Protein AF-A0A2H3D7E5-F1 (afdb_monomer_lite)

Foldseek 3Di:
DDDDPPDPPQLCPVVPDDPVNVVVVVVCCVVPVVPDPLLQLVLQLLLVCVVVVHHDDPSRSCSRRVQQVVLVVLVCVLDPPPDDDCVSDDPVSVVSNCCRPPVCQAPVLVVSLVVLLVVLLQLLVLVCLLPPDCVQNVHRRCCQQQLHPHPLVVLLVVFPDPVLVVLSVVQGNHNDPVSSVSVSCSCCDPRRNVVVVNVVVLVVSLVSSVSSLVSRDQADPVRDGGDHSCVSVVSCVCRRVDRD

InterPro domains:
  IPR000092 Polyprenyl synthetase-like [PF00348] (66-189)
  IPR008949 Isoprenoid synthase domain superfamily [G3DSA:1.10.600.10] (12-71)
  IPR008949 Isoprenoid synthase domain superfamily [G3DSA:1.10.600.10] (72-242)
  IPR008949 Isoprenoid synthase domain superfamily [SSF48576] (15-243)
  IPR039702 Farnesyl pyrophosphate synthase-like [PTHR11525] (118-244)

Sequence (244 aa):
MEGYQAGVAWLHYGRWMPKDAIDWYKRNLNYNVPGGKLNRGMSVVDTTEIIKGTPLTYDEYLNAAVPAEMGQLIDLITAPEDELDLSKFSLKKHSLIVINKTARYSFYLPVALAMYISHYFQIQDDFLDFSGTPEQIGKIGTDILDNKCSWCVDTALAVCTPEQRKVLDENYGRKYSECERRVKEAFESLEVDLRKQYGVYEEKVYGELVAMIGEIPEVDVKGKSTLKREVFESFIDKIYKRTK

Structure (mmCIF, N/CA/C/O backbone):
data_AF-A0A2H3D7E5-F1
#
_entry.id   AF-A0A2H3D7E5-F1
#
loop_
_atom_site.group_PDB
_atom_site.id
_atom_site.type_symbol
_atom_site.label_atom_id
_atom_site.label_alt_id
_atom_site.label_comp_id
_atom_site.label_asym_id
_atom_site.label_entity_id
_atom_site.label_seq_id
_atom_site.pdbx_PDB_ins_code
_atom_site.Cartn_x
_atom_site.Cartn_y
_atom_site.Cartn_z
_atom_site.occupancy
_atom_site.B_iso_or_equiv
_atom_site.auth_seq_id
_atom_site.auth_comp_id
_atom_site.auth_asym_id
_atom_site.auth_atom_id
_atom_site.pdbx_PDB_model_num
ATOM 1 N N . MET A 1 1 ? 7.248 36.326 -10.941 1.00 33.69 1 MET A N 1
ATOM 2 C CA . MET A 1 1 ? 6.737 35.097 -10.306 1.00 33.69 1 MET A CA 1
ATOM 3 C C . MET A 1 1 ? 5.659 34.552 -11.216 1.00 33.69 1 MET A C 1
ATOM 5 O O . MET A 1 1 ? 4.556 35.072 -11.189 1.00 33.69 1 MET A O 1
ATOM 9 N N . GLU A 1 2 ? 5.992 33.581 -12.058 1.00 28.70 2 GLU A N 1
ATOM 10 C CA . GLU A 1 2 ? 5.006 32.842 -12.850 1.00 28.70 2 GLU A CA 1
ATOM 11 C C . GLU A 1 2 ? 5.274 31.353 -12.644 1.00 28.70 2 GLU A C 1
ATOM 13 O O . GLU A 1 2 ? 6.412 30.892 -12.748 1.00 28.70 2 GLU A O 1
ATOM 18 N N . GLY A 1 3 ? 4.229 30.653 -12.207 1.00 28.88 3 GLY A N 1
ATOM 19 C CA . GLY A 1 3 ? 4.269 29.274 -11.750 1.00 28.88 3 GLY A CA 1
ATOM 20 C C . GLY A 1 3 ? 4.372 28.288 -12.906 1.00 28.88 3 GLY A C 1
ATOM 21 O O . GLY A 1 3 ? 3.626 28.350 -13.879 1.00 28.88 3 GLY A O 1
ATOM 22 N N . TYR A 1 4 ? 5.292 27.344 -12.758 1.00 27.66 4 TYR A N 1
ATOM 23 C CA . TYR A 1 4 ? 5.476 26.211 -13.650 1.00 27.66 4 TYR A CA 1
ATOM 24 C C . TYR A 1 4 ? 4.387 25.161 -13.362 1.00 27.66 4 TYR A C 1
ATOM 26 O O . TYR A 1 4 ? 4.468 24.439 -12.370 1.00 27.66 4 TYR A O 1
ATOM 34 N N . GLN A 1 5 ? 3.346 25.079 -14.198 1.00 26.66 5 GLN A N 1
ATOM 35 C CA . GLN A 1 5 ? 2.371 23.981 -14.148 1.00 26.66 5 GLN A CA 1
ATOM 36 C C . GLN A 1 5 ? 2.921 22.746 -14.879 1.00 26.66 5 GLN A C 1
ATOM 38 O O . GLN A 1 5 ? 2.689 22.529 -16.069 1.00 26.66 5 GLN A O 1
ATOM 43 N N . ALA A 1 6 ? 3.656 21.913 -14.144 1.00 29.20 6 ALA A N 1
ATOM 44 C CA . ALA A 1 6 ? 4.039 20.570 -14.565 1.00 29.20 6 ALA A CA 1
ATOM 45 C C . ALA A 1 6 ? 2.837 19.620 -14.413 1.00 29.20 6 ALA A C 1
ATOM 47 O O . ALA A 1 6 ? 2.655 19.022 -13.359 1.00 29.20 6 ALA A O 1
ATOM 48 N N . GLY A 1 7 ? 1.983 19.507 -15.434 1.00 28.06 7 GLY A N 1
ATOM 49 C CA . GLY A 1 7 ? 0.824 18.606 -15.336 1.00 28.06 7 GLY A CA 1
ATOM 50 C C . GLY A 1 7 ? 0.250 18.050 -16.635 1.00 28.06 7 GLY A C 1
ATOM 51 O O . GLY A 1 7 ? -0.424 17.031 -16.588 1.00 28.06 7 GLY A O 1
ATOM 52 N N . VAL A 1 8 ? 0.502 18.657 -17.802 1.00 28.84 8 VAL A N 1
ATOM 53 C CA . VAL A 1 8 ? -0.305 18.323 -19.001 1.00 28.84 8 VAL A CA 1
ATOM 54 C C . VAL A 1 8 ? 0.487 18.186 -20.309 1.00 28.84 8 VAL A C 1
ATOM 56 O O . VAL A 1 8 ? -0.088 17.969 -21.370 1.00 28.84 8 VAL A O 1
ATOM 59 N N . ALA A 1 9 ? 1.821 18.247 -20.267 1.00 28.73 9 ALA A N 1
ATOM 60 C CA . ALA A 1 9 ? 2.647 18.270 -21.482 1.00 28.73 9 ALA A CA 1
ATOM 61 C C . ALA A 1 9 ? 2.767 16.918 -22.229 1.00 28.73 9 ALA A C 1
ATOM 63 O O . ALA A 1 9 ? 3.304 16.877 -23.336 1.00 28.73 9 ALA A O 1
ATOM 64 N N . TRP A 1 10 ? 2.275 15.809 -21.665 1.00 35.81 10 TRP A N 1
ATOM 65 C CA . TRP A 1 10 ? 2.475 14.460 -22.223 1.00 35.81 10 TRP A CA 1
ATOM 66 C C . TRP A 1 10 ? 1.352 13.980 -23.161 1.00 35.81 10 TRP A C 1
ATOM 68 O O . TRP A 1 10 ? 1.565 13.052 -23.937 1.00 35.81 10 TRP A O 1
ATOM 78 N N . LEU A 1 11 ? 0.199 14.657 -23.191 1.00 29.30 11 LEU A N 1
ATOM 79 C CA . LEU A 1 11 ? -0.997 14.265 -23.962 1.00 29.30 11 LEU A CA 1
ATOM 80 C C . LEU A 1 11 ? -0.907 14.468 -25.494 1.00 29.30 11 LEU A C 1
ATOM 82 O O . LEU A 1 11 ? -1.889 14.284 -26.208 1.00 29.30 11 LEU A O 1
ATOM 86 N N . HIS A 1 12 ? 0.259 14.818 -26.047 1.00 34.56 12 HIS A N 1
ATOM 87 C CA . HIS A 1 12 ? 0.399 15.142 -27.476 1.00 34.56 12 HIS A CA 1
ATOM 88 C C . HIS A 1 12 ? 1.280 14.190 -28.299 1.00 34.56 12 HIS A C 1
ATOM 90 O O . HIS A 1 12 ? 1.389 14.377 -29.514 1.00 34.56 12 HIS A O 1
ATOM 96 N N . TYR A 1 13 ? 1.890 13.156 -27.712 1.00 41.59 13 TYR A N 1
ATOM 97 C CA . TYR A 1 13 ? 2.911 12.366 -28.423 1.00 41.59 13 TYR A CA 1
ATOM 98 C C . TYR A 1 13 ? 2.373 11.457 -29.544 1.00 41.59 13 TYR A C 1
ATOM 100 O O . TYR A 1 13 ? 3.096 11.210 -30.508 1.00 41.59 13 TYR A O 1
ATOM 108 N N . GLY A 1 14 ? 1.097 11.054 -29.511 1.00 39.12 14 GLY A N 1
ATOM 109 C CA . GLY A 1 14 ? 0.486 10.249 -30.582 1.00 39.12 14 GLY A CA 1
ATOM 110 C C . GLY A 1 14 ? 0.276 10.992 -31.913 1.00 39.12 14 GLY A C 1
ATOM 111 O O . GLY A 1 14 ? 0.239 10.363 -32.967 1.00 39.12 14 GLY A O 1
ATOM 112 N N . ARG A 1 15 ? 0.193 12.334 -31.904 1.00 36.44 15 ARG A N 1
ATOM 113 C CA . ARG A 1 15 ? -0.066 13.156 -33.111 1.00 36.44 15 ARG A CA 1
ATOM 114 C C . ARG A 1 15 ? 1.155 13.407 -34.000 1.00 36.44 15 ARG A C 1
ATOM 116 O O . ARG A 1 15 ? 0.995 13.956 -35.084 1.00 36.44 15 ARG A O 1
ATOM 123 N N . TRP A 1 16 ? 2.357 13.038 -33.558 1.00 38.44 16 TRP A N 1
ATOM 124 C CA . TRP A 1 16 ? 3.617 13.374 -34.238 1.00 38.44 16 TRP A CA 1
ATOM 125 C C . TRP A 1 16 ? 4.339 12.166 -34.840 1.00 38.44 16 TRP A C 1
ATOM 127 O O . TRP A 1 16 ? 5.498 12.289 -35.237 1.00 38.44 16 TRP A O 1
ATOM 137 N N . MET A 1 17 ? 3.686 11.003 -34.900 1.00 40.88 17 MET A N 1
ATOM 138 C CA . MET A 1 17 ? 4.276 9.823 -35.522 1.00 40.88 17 MET A CA 1
ATOM 139 C C . MET A 1 17 ? 4.280 9.966 -37.051 1.00 40.88 17 MET A C 1
ATOM 141 O O . MET A 1 17 ? 3.215 10.160 -37.644 1.00 40.88 17 MET A O 1
ATOM 145 N N . PRO A 1 18 ? 5.452 9.857 -37.702 1.00 50.06 18 PRO A N 1
ATOM 146 C CA . PRO A 1 18 ? 5.540 9.764 -39.154 1.00 50.06 18 PRO A CA 1
ATOM 147 C C . PRO A 1 18 ? 4.666 8.615 -39.677 1.00 50.06 18 PRO A C 1
ATOM 149 O O . PRO A 1 18 ? 4.589 7.549 -39.062 1.00 50.06 18 PRO A O 1
ATOM 152 N N . LYS A 1 19 ? 3.953 8.838 -40.787 1.00 45.91 19 LYS A N 1
ATOM 153 C CA . LYS A 1 19 ? 2.945 7.895 -41.305 1.00 45.91 19 LYS A CA 1
ATOM 154 C C . LYS A 1 19 ? 3.541 6.515 -41.618 1.00 45.91 19 LYS A C 1
ATOM 156 O O . LYS A 1 19 ? 2.922 5.492 -41.350 1.00 45.91 19 LYS A O 1
ATOM 161 N N . ASP A 1 20 ? 4.762 6.498 -42.125 1.00 45.47 20 ASP A N 1
ATOM 162 C CA . ASP A 1 20 ? 5.598 5.322 -42.353 1.00 45.47 20 ASP A CA 1
ATOM 163 C C . ASP A 1 20 ? 5.890 4.535 -41.064 1.00 45.47 20 ASP A C 1
ATOM 165 O O . ASP A 1 20 ? 5.804 3.305 -41.071 1.00 45.47 20 ASP A O 1
ATOM 169 N N . ALA A 1 21 ? 6.133 5.219 -39.942 1.00 44.22 21 ALA A N 1
ATOM 170 C CA . ALA A 1 21 ? 6.320 4.582 -38.637 1.00 44.22 21 ALA A CA 1
ATOM 171 C C . ALA A 1 21 ? 5.020 3.946 -38.113 1.00 44.22 21 ALA A C 1
ATOM 173 O O . ALA A 1 21 ? 5.053 2.840 -37.576 1.00 44.22 21 ALA A O 1
ATOM 174 N N . ILE A 1 22 ? 3.868 4.594 -38.325 1.00 46.16 22 ILE A N 1
ATOM 175 C CA . ILE A 1 22 ? 2.548 4.041 -37.968 1.00 46.16 22 ILE A CA 1
ATOM 176 C C . ILE A 1 22 ? 2.236 2.797 -38.812 1.00 46.16 22 ILE A C 1
ATOM 178 O O . ILE A 1 22 ? 1.815 1.768 -38.279 1.00 46.16 22 ILE A O 1
ATOM 182 N N . ASP A 1 23 ? 2.451 2.878 -40.125 1.00 46.12 23 ASP A N 1
ATOM 183 C CA . ASP A 1 23 ? 2.147 1.800 -41.071 1.00 46.12 23 ASP A CA 1
ATOM 184 C C . ASP A 1 23 ? 3.084 0.593 -40.874 1.00 46.12 23 ASP A C 1
ATOM 186 O O . ASP A 1 23 ? 2.685 -0.563 -41.036 1.00 46.12 23 ASP A O 1
ATOM 190 N N . TRP A 1 24 ? 4.337 0.825 -40.478 1.00 47.56 24 TRP A N 1
ATOM 191 C CA . TRP A 1 24 ? 5.256 -0.239 -40.084 1.00 47.56 24 TRP A CA 1
ATOM 192 C C . TRP A 1 24 ? 4.914 -0.822 -38.705 1.00 47.56 24 TRP A C 1
ATOM 194 O O . TRP A 1 24 ? 4.868 -2.042 -38.580 1.00 47.56 24 TRP A O 1
ATOM 204 N N . TYR A 1 25 ? 4.575 0.000 -37.703 1.00 43.44 25 TYR A N 1
ATOM 205 C CA . TYR A 1 25 ? 4.182 -0.470 -36.366 1.00 43.44 25 TYR A CA 1
ATOM 206 C C . TYR A 1 25 ? 2.933 -1.355 -36.409 1.00 43.44 25 TYR A C 1
ATOM 208 O O . TYR A 1 25 ? 2.923 -2.420 -35.806 1.00 43.44 25 TYR A O 1
ATOM 216 N N . LYS A 1 26 ? 1.921 -0.998 -37.210 1.00 42.62 26 LYS A N 1
ATOM 217 C CA . LYS A 1 26 ? 0.747 -1.858 -37.447 1.00 42.62 26 LYS A CA 1
ATOM 218 C C .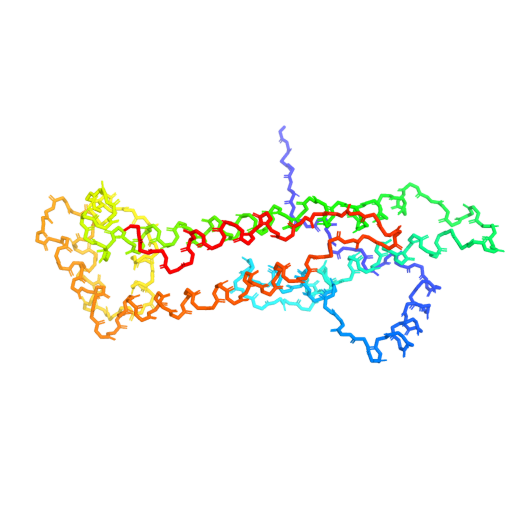 LYS A 1 26 ? 1.124 -3.219 -38.040 1.00 42.62 26 LYS A C 1
ATOM 220 O O . LYS A 1 26 ? 0.576 -4.236 -37.627 1.00 42.62 26 LYS A O 1
ATOM 225 N N . ARG A 1 27 ? 2.068 -3.253 -38.988 1.00 45.69 27 ARG A N 1
ATOM 226 C CA . ARG A 1 27 ? 2.573 -4.507 -39.578 1.00 45.69 27 ARG A CA 1
ATOM 227 C C . ARG A 1 27 ? 3.392 -5.318 -38.577 1.00 45.69 27 ARG A C 1
ATOM 229 O O . ARG A 1 27 ? 3.221 -6.527 -38.512 1.00 45.69 27 ARG A O 1
ATOM 236 N N . ASN A 1 28 ? 4.230 -4.659 -37.781 1.00 40.91 28 ASN A N 1
ATOM 237 C CA . ASN A 1 28 ? 5.052 -5.289 -36.755 1.00 40.91 28 ASN A CA 1
ATOM 238 C C . ASN A 1 28 ? 4.197 -5.871 -35.619 1.00 40.91 28 ASN A C 1
ATOM 240 O O . ASN A 1 28 ? 4.417 -7.013 -35.235 1.00 40.91 28 ASN A O 1
ATOM 244 N N . LEU A 1 29 ? 3.175 -5.141 -35.157 1.00 40.97 29 LEU A N 1
ATOM 245 C CA . LEU A 1 29 ? 2.197 -5.640 -34.191 1.00 40.97 29 LEU A CA 1
ATOM 246 C C . LEU A 1 29 ? 1.472 -6.869 -34.745 1.00 40.97 29 LEU A C 1
ATOM 248 O O . LEU A 1 29 ? 1.499 -7.921 -34.127 1.00 40.97 29 LEU A O 1
ATOM 252 N N . ASN A 1 30 ? 0.907 -6.788 -35.951 1.00 43.28 30 ASN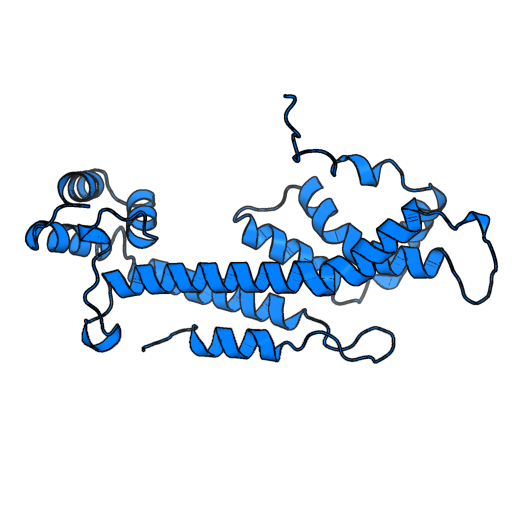 A N 1
ATOM 253 C CA . ASN A 1 30 ? 0.191 -7.918 -36.552 1.00 43.28 30 ASN A CA 1
ATOM 254 C C . ASN A 1 30 ? 1.080 -9.144 -36.828 1.00 43.28 30 ASN A C 1
ATOM 256 O O . ASN A 1 30 ? 0.554 -10.243 -36.971 1.00 43.28 30 ASN A O 1
ATOM 260 N N . TYR A 1 31 ? 2.399 -8.962 -36.917 1.00 40.81 31 TYR A N 1
ATOM 261 C CA . TYR A 1 31 ? 3.357 -10.032 -37.185 1.00 40.81 31 TYR A CA 1
ATOM 262 C C . TYR A 1 31 ? 3.969 -10.633 -35.907 1.00 40.81 31 TYR A C 1
ATOM 264 O O . TYR A 1 31 ? 4.111 -11.846 -35.822 1.00 40.81 31 TYR A O 1
ATOM 272 N N . ASN A 1 32 ? 4.313 -9.809 -34.908 1.00 35.91 32 ASN A N 1
ATOM 273 C CA . ASN A 1 32 ? 5.037 -10.233 -33.699 1.00 35.91 32 ASN A CA 1
ATOM 274 C C . ASN A 1 32 ? 4.151 -10.412 -32.456 1.00 35.91 32 ASN A C 1
ATOM 276 O O . ASN A 1 32 ? 4.576 -11.055 -31.498 1.00 35.91 32 ASN A O 1
ATOM 280 N N . VAL A 1 33 ? 2.952 -9.822 -32.429 1.00 37.19 33 VAL A N 1
ATOM 281 C CA . VAL A 1 33 ? 2.035 -9.908 -31.276 1.00 37.19 33 VAL A CA 1
ATOM 282 C C . VAL A 1 33 ? 1.265 -11.231 -31.230 1.00 37.19 33 VAL A C 1
ATOM 284 O O . VAL A 1 33 ? 1.125 -11.767 -30.129 1.00 37.19 33 VAL A O 1
ATOM 287 N N . PRO A 1 34 ? 0.799 -11.826 -32.349 1.00 34.91 34 PRO A N 1
ATOM 288 C CA . PRO A 1 34 ? 0.180 -13.145 -32.292 1.00 34.91 34 PRO A CA 1
ATOM 289 C C . PRO A 1 34 ? 1.213 -14.205 -31.866 1.00 34.91 34 PRO A C 1
ATOM 291 O O . PRO A 1 34 ? 2.085 -14.581 -32.642 1.00 34.91 34 PRO A O 1
ATOM 294 N N . GLY A 1 35 ? 1.119 -14.685 -30.619 1.00 42.09 35 GLY A N 1
ATOM 295 C CA . GLY A 1 35 ? 1.962 -15.759 -30.069 1.00 42.09 35 GLY A CA 1
ATOM 296 C C . GLY A 1 35 ? 3.032 -15.335 -29.049 1.00 42.09 35 GLY A C 1
ATOM 297 O O . GLY A 1 35 ? 3.664 -16.204 -28.449 1.00 42.09 35 GLY A O 1
ATOM 298 N N . GLY A 1 36 ? 3.229 -14.035 -28.800 1.00 39.22 36 GLY A N 1
ATOM 299 C CA . GLY A 1 36 ? 4.093 -13.529 -27.723 1.00 39.22 36 GLY A CA 1
ATOM 300 C C . GLY A 1 36 ? 3.337 -13.357 -26.398 1.00 39.22 36 GLY A C 1
ATOM 301 O O . GLY A 1 36 ? 2.149 -13.059 -26.400 1.00 39.22 36 GLY A O 1
ATOM 302 N N . LYS A 1 37 ? 4.013 -13.502 -25.246 1.00 39.91 37 LYS A N 1
ATOM 303 C CA . LYS A 1 37 ? 3.363 -13.377 -23.920 1.00 39.91 37 LYS A CA 1
ATOM 304 C C . LYS A 1 37 ? 2.936 -11.944 -23.542 1.00 39.91 37 LYS A C 1
ATOM 306 O O . LYS A 1 37 ? 2.202 -11.790 -22.585 1.00 39.91 37 LYS A O 1
ATOM 311 N N . LEU A 1 38 ? 3.378 -10.907 -24.266 1.00 45.66 38 LEU A N 1
ATOM 312 C CA . LEU A 1 38 ? 3.051 -9.478 -24.038 1.00 45.66 38 LEU A CA 1
ATOM 313 C C . LEU A 1 38 ? 3.487 -8.859 -22.685 1.00 45.66 38 LEU A C 1
ATOM 315 O O . LEU A 1 38 ? 3.304 -7.663 -22.479 1.00 45.66 38 LEU A O 1
ATOM 319 N N . ASN A 1 39 ? 4.161 -9.615 -21.814 1.00 42.94 39 ASN A N 1
ATOM 320 C CA . ASN A 1 39 ? 4.499 -9.219 -20.435 1.00 42.94 39 ASN A CA 1
ATOM 321 C C . ASN A 1 39 ? 5.276 -7.887 -20.270 1.00 42.94 39 ASN A C 1
ATOM 323 O O . ASN A 1 39 ? 5.115 -7.202 -19.272 1.00 42.94 39 ASN A O 1
ATOM 327 N N . ARG A 1 40 ? 6.133 -7.481 -21.222 1.00 45.66 40 ARG A N 1
ATOM 328 C CA . ARG A 1 40 ? 6.987 -6.277 -21.062 1.00 45.66 40 ARG A CA 1
ATOM 329 C C . ARG A 1 40 ? 6.245 -4.950 -21.245 1.00 45.66 40 ARG A C 1
ATOM 331 O O . ARG A 1 40 ? 6.615 -3.962 -20.618 1.00 45.66 40 ARG A O 1
ATOM 338 N N . GLY A 1 41 ? 5.232 -4.926 -22.110 1.00 47.47 41 GLY A N 1
ATOM 339 C CA . GLY A 1 41 ? 4.372 -3.758 -22.312 1.00 47.47 41 GLY A CA 1
ATOM 340 C C . GLY A 1 41 ? 3.250 -3.683 -21.279 1.00 47.47 41 GLY A C 1
ATOM 341 O O . GLY A 1 41 ? 2.850 -2.585 -20.903 1.00 47.47 41 GLY A O 1
ATOM 342 N N . MET A 1 42 ? 2.789 -4.843 -20.795 1.00 50.59 42 MET A N 1
ATOM 343 C CA . MET A 1 42 ? 1.760 -4.941 -19.758 1.00 50.59 42 MET A CA 1
ATOM 344 C C . MET A 1 42 ? 2.289 -4.532 -18.380 1.00 50.59 42 MET A C 1
ATOM 346 O O . MET A 1 42 ? 1.609 -3.782 -17.700 1.00 50.59 42 MET A O 1
ATOM 350 N N . SER A 1 43 ? 3.539 -4.852 -18.028 1.00 51.25 43 SER A N 1
ATOM 351 C CA . SER A 1 43 ? 4.115 -4.505 -16.716 1.00 51.25 43 SER A CA 1
ATOM 352 C C . SER A 1 43 ? 4.033 -3.025 -16.345 1.00 51.25 43 SER A C 1
ATOM 354 O O . SER A 1 43 ? 3.696 -2.664 -15.219 1.00 51.25 43 SER A O 1
ATOM 356 N N . VAL A 1 44 ? 4.317 -2.135 -17.300 1.00 53.75 44 VAL A N 1
ATOM 357 C CA . VAL A 1 44 ? 4.269 -0.680 -17.094 1.00 53.75 44 VAL A CA 1
ATOM 358 C C . VAL A 1 44 ? 2.826 -0.192 -16.982 1.00 53.75 44 VAL A C 1
ATOM 360 O O . VAL A 1 44 ? 2.555 0.730 -16.214 1.00 53.75 44 VAL A O 1
ATOM 363 N N . VAL A 1 45 ? 1.902 -0.807 -17.722 1.00 56.09 45 VAL A N 1
ATOM 364 C CA . VAL A 1 45 ? 0.460 -0.535 -17.637 1.00 56.09 45 VAL A CA 1
ATOM 365 C C . VAL A 1 45 ? -0.065 -0.969 -16.279 1.00 56.09 45 VAL A C 1
ATOM 367 O O . VAL A 1 45 ? -0.629 -0.144 -15.567 1.00 56.09 45 VAL A O 1
ATOM 370 N N . ASP A 1 46 ? 0.210 -2.210 -15.894 1.00 52.34 46 ASP A N 1
ATOM 371 C CA . ASP A 1 46 ? -0.249 -2.827 -14.657 1.00 52.34 46 ASP A CA 1
ATOM 372 C C . ASP A 1 46 ? 0.307 -2.058 -13.451 1.00 52.34 46 ASP A C 1
ATOM 374 O O . ASP A 1 46 ? -0.455 -1.618 -12.594 1.00 52.34 46 ASP A O 1
ATOM 378 N N . THR A 1 47 ? 1.609 -1.738 -13.449 1.00 53.44 47 THR A N 1
ATOM 379 C CA . THR A 1 47 ? 2.232 -0.888 -12.414 1.00 53.44 47 THR A CA 1
ATOM 380 C C . THR A 1 47 ? 1.551 0.481 -12.316 1.00 53.44 47 THR A C 1
ATOM 382 O O . THR A 1 47 ? 1.313 0.985 -11.219 1.00 53.44 47 THR A O 1
ATOM 385 N N . THR A 1 48 ? 1.226 1.109 -13.452 1.00 55.72 48 THR A N 1
ATOM 386 C CA . THR A 1 48 ? 0.597 2.440 -13.467 1.00 55.72 48 THR A CA 1
ATOM 387 C C . THR A 1 48 ? -0.844 2.381 -12.960 1.00 55.72 48 THR A C 1
ATOM 389 O O . THR A 1 48 ? -1.253 3.250 -12.192 1.00 55.72 48 THR A O 1
ATOM 392 N N . GLU A 1 49 ? -1.607 1.360 -13.349 1.00 58.72 49 GLU A N 1
ATOM 393 C CA . GLU A 1 49 ? -2.987 1.143 -12.907 1.00 58.72 49 GLU A CA 1
ATOM 394 C C . GLU A 1 49 ? -3.059 0.871 -11.400 1.00 58.72 49 GLU A C 1
ATOM 396 O O . GLU A 1 49 ? -3.868 1.472 -10.690 1.00 58.72 49 GLU A O 1
ATOM 401 N N . ILE A 1 50 ? -2.144 0.040 -10.899 1.00 55.84 50 ILE A N 1
ATOM 402 C CA . ILE A 1 50 ? -2.038 -0.323 -9.484 1.00 55.84 50 ILE A CA 1
ATOM 403 C C . ILE A 1 50 ? -1.644 0.889 -8.633 1.00 55.84 50 ILE A C 1
ATOM 405 O O . ILE A 1 50 ? -2.297 1.160 -7.626 1.00 55.84 50 ILE A O 1
ATOM 409 N N . ILE A 1 51 ? -0.639 1.673 -9.052 1.00 52.69 51 ILE A N 1
ATOM 410 C CA . ILE A 1 51 ? -0.239 2.907 -8.346 1.00 52.69 51 ILE A CA 1
ATOM 411 C C . ILE A 1 51 ? -1.374 3.935 -8.344 1.00 52.69 51 ILE A C 1
ATOM 413 O O . ILE A 1 51 ? -1.574 4.636 -7.352 1.00 52.69 51 ILE A O 1
ATOM 417 N N . LYS A 1 52 ? -2.124 4.038 -9.445 1.00 62.97 52 LYS A N 1
ATOM 418 C CA . LYS A 1 52 ? -3.273 4.944 -9.547 1.00 62.97 52 LYS A CA 1
ATOM 419 C C . LYS A 1 52 ? -4.457 4.474 -8.690 1.00 62.97 52 LYS A C 1
ATOM 421 O O . LYS A 1 52 ? -5.302 5.289 -8.324 1.00 62.97 52 LYS A O 1
ATOM 426 N N . GLY A 1 53 ? -4.555 3.176 -8.400 1.00 50.34 53 GLY A N 1
ATOM 427 C CA . GLY A 1 53 ? -5.643 2.580 -7.622 1.00 50.34 53 GLY A CA 1
ATOM 428 C C . GLY A 1 53 ? -7.003 2.577 -8.333 1.00 50.34 53 GLY A C 1
ATOM 429 O O . GLY A 1 53 ? -8.019 2.269 -7.715 1.00 50.34 53 GLY A O 1
ATOM 430 N N . THR A 1 54 ? -7.046 2.926 -9.622 1.00 56.91 54 THR A N 1
ATOM 431 C CA . THR A 1 54 ? -8.253 2.926 -10.463 1.00 56.91 54 THR A CA 1
ATOM 432 C C . THR A 1 54 ? -7.893 2.493 -11.882 1.00 56.91 54 THR A C 1
ATOM 434 O O . THR A 1 54 ? -6.774 2.790 -12.312 1.00 56.91 54 THR A O 1
ATOM 437 N N . PRO A 1 55 ? -8.823 1.859 -12.628 1.00 68.06 55 PRO A N 1
ATOM 438 C CA . PRO A 1 55 ? -8.568 1.452 -14.003 1.00 68.06 55 PRO A CA 1
ATOM 439 C C . PRO A 1 55 ? -8.038 2.600 -14.862 1.00 68.06 55 PRO A C 1
ATOM 441 O O . PRO A 1 55 ? -8.494 3.750 -14.746 1.00 68.06 55 PRO A O 1
ATOM 444 N N . LEU A 1 56 ? -7.074 2.303 -15.731 1.00 55.94 56 LEU A N 1
ATOM 445 C CA . LEU A 1 56 ? -6.568 3.302 -16.660 1.00 55.94 56 LEU A CA 1
ATOM 446 C C . LEU A 1 56 ? -7.635 3.617 -17.707 1.00 55.94 56 LEU A C 1
ATOM 448 O O . LEU A 1 56 ? -8.271 2.741 -18.293 1.00 55.94 56 LEU A O 1
ATOM 452 N N . THR A 1 57 ? -7.821 4.904 -17.976 1.00 63.75 57 THR A N 1
ATOM 453 C CA . THR A 1 57 ? -8.528 5.341 -19.177 1.00 63.75 57 THR A CA 1
ATOM 454 C C . THR A 1 57 ? -7.731 4.922 -20.412 1.00 63.75 57 THR A C 1
ATOM 456 O O . THR A 1 57 ? -6.522 4.697 -20.348 1.00 63.75 57 THR A O 1
ATOM 459 N N . TYR A 1 58 ? -8.391 4.847 -21.565 1.00 49.12 58 TYR A N 1
ATOM 460 C CA . TYR A 1 58 ? -7.748 4.439 -22.817 1.00 49.12 58 TYR A CA 1
ATOM 461 C C . TYR A 1 58 ? -6.491 5.267 -23.153 1.00 49.12 58 TYR A C 1
ATOM 463 O O . TYR A 1 58 ? -5.479 4.717 -23.588 1.00 49.12 58 TYR A O 1
ATOM 471 N N . ASP A 1 59 ? -6.521 6.573 -22.883 1.00 48.41 59 ASP A N 1
ATOM 472 C CA . ASP A 1 59 ? -5.376 7.458 -23.111 1.00 48.41 59 ASP A CA 1
ATOM 473 C C . ASP A 1 59 ? -4.230 7.198 -22.117 1.00 48.41 59 ASP A C 1
ATOM 475 O O . ASP A 1 59 ? -3.058 7.249 -22.489 1.00 48.41 59 ASP A O 1
ATOM 479 N N . GLU A 1 60 ? -4.534 6.877 -20.859 1.00 54.38 60 GLU A N 1
ATOM 480 C CA . GLU A 1 60 ? -3.527 6.524 -19.849 1.00 54.38 60 GLU A CA 1
ATOM 481 C C . GLU A 1 60 ? -2.898 5.153 -20.124 1.00 54.38 60 GLU A C 1
ATOM 483 O O . GLU A 1 60 ? -1.678 5.015 -20.030 1.00 54.38 60 GLU A O 1
ATOM 488 N N . TYR A 1 61 ? -3.703 4.175 -20.550 1.00 55.62 61 TYR A N 1
ATOM 489 C CA . TYR A 1 61 ? -3.234 2.872 -21.018 1.00 55.62 61 TYR A CA 1
ATOM 490 C C . TYR A 1 61 ? -2.248 3.035 -22.179 1.00 55.62 61 TYR A C 1
ATOM 492 O O . TYR A 1 61 ? -1.135 2.512 -22.134 1.00 55.62 61 TYR A O 1
ATOM 500 N N . LEU A 1 62 ? -2.610 3.828 -23.195 1.00 48.06 62 LEU A N 1
ATOM 501 C CA . LEU A 1 62 ? -1.718 4.122 -24.316 1.00 48.06 62 LEU A CA 1
ATOM 502 C C . LEU A 1 62 ? -0.435 4.826 -23.852 1.00 48.06 62 LEU A C 1
ATOM 504 O O . LEU A 1 62 ? 0.644 4.504 -24.339 1.00 48.06 62 LEU A O 1
ATOM 508 N N . ASN A 1 63 ? -0.510 5.736 -22.880 1.00 54.75 63 ASN A N 1
ATOM 509 C CA . ASN A 1 63 ? 0.665 6.425 -22.337 1.00 54.75 63 ASN A CA 1
ATOM 510 C C . ASN A 1 63 ? 1.598 5.518 -21.513 1.00 54.75 63 ASN A C 1
ATOM 512 O O . ASN A 1 63 ? 2.801 5.792 -21.440 1.00 54.75 63 ASN A O 1
ATOM 516 N N . ALA A 1 64 ? 1.074 4.455 -20.904 1.00 53.25 64 ALA A N 1
ATOM 517 C CA . ALA A 1 64 ? 1.858 3.481 -20.151 1.00 53.25 64 ALA A CA 1
ATOM 518 C C . ALA A 1 64 ? 2.445 2.380 -21.059 1.00 53.25 64 ALA A C 1
ATOM 520 O O . ALA A 1 64 ? 3.649 2.125 -21.002 1.00 53.25 64 ALA A O 1
ATOM 521 N N . ALA A 1 65 ? 1.630 1.797 -21.946 1.00 51.22 65 ALA A N 1
ATOM 522 C CA . ALA A 1 65 ? 1.977 0.635 -22.774 1.00 51.22 65 ALA A CA 1
ATOM 523 C C . ALA A 1 65 ? 2.927 0.964 -23.933 1.00 51.22 65 ALA A C 1
ATOM 525 O O . ALA A 1 65 ? 3.897 0.260 -24.212 1.00 51.22 65 ALA A O 1
ATOM 526 N N . VAL A 1 66 ? 2.622 2.041 -24.656 1.00 50.19 66 VAL A N 1
ATOM 527 C CA . VAL A 1 66 ? 3.233 2.348 -25.954 1.00 50.19 66 VAL A CA 1
ATOM 528 C C . VAL A 1 66 ? 4.712 2.750 -25.837 1.00 50.19 66 VAL A C 1
ATOM 530 O O . VAL A 1 66 ? 5.517 2.296 -26.652 1.00 50.19 66 VAL A O 1
ATOM 533 N N . PRO A 1 67 ? 5.147 3.550 -24.848 1.00 54.31 67 PRO A N 1
ATOM 534 C CA . PRO A 1 67 ? 6.495 4.109 -24.895 1.00 54.31 67 PRO A CA 1
ATOM 535 C C . PRO A 1 67 ? 7.640 3.115 -24.634 1.00 54.31 67 PRO A C 1
ATOM 537 O O . PRO A 1 67 ? 8.699 3.263 -25.242 1.00 54.31 67 PRO A O 1
ATOM 540 N N . ALA A 1 68 ? 7.456 2.109 -23.767 1.00 49.66 68 ALA A N 1
ATOM 541 C CA . ALA A 1 68 ? 8.518 1.155 -23.411 1.00 49.66 68 ALA A CA 1
ATOM 542 C C . ALA A 1 68 ? 8.956 0.308 -24.620 1.00 49.66 68 ALA A C 1
ATOM 544 O O . ALA A 1 68 ? 10.139 0.269 -24.961 1.00 49.66 68 ALA A O 1
ATOM 545 N N . GLU A 1 69 ? 7.989 -0.266 -25.336 1.00 50.62 69 GLU A N 1
ATOM 546 C CA . GLU A 1 69 ? 8.223 -1.014 -26.577 1.00 50.62 69 GLU A CA 1
ATOM 547 C C . GLU A 1 69 ? 8.660 -0.081 -27.725 1.00 50.62 69 GLU A C 1
ATOM 549 O O . GLU A 1 69 ? 9.544 -0.421 -28.515 1.00 50.62 69 GLU A O 1
ATOM 554 N N . MET A 1 70 ? 8.129 1.150 -27.790 1.00 53.50 70 MET A N 1
ATOM 555 C CA . MET A 1 70 ? 8.538 2.135 -28.801 1.00 53.50 70 MET A CA 1
ATOM 556 C C . MET A 1 70 ? 9.996 2.584 -28.670 1.00 53.50 70 MET A C 1
ATOM 558 O O . MET A 1 70 ? 10.606 2.895 -29.686 1.00 53.50 70 MET A O 1
ATOM 562 N N . GLY A 1 71 ? 10.584 2.636 -27.473 1.00 55.78 71 GLY A N 1
ATOM 563 C CA . GLY A 1 71 ? 11.992 3.025 -27.307 1.00 55.78 71 GLY A CA 1
ATOM 564 C C . GLY A 1 71 ? 12.958 2.080 -28.007 1.00 55.78 71 GLY A C 1
ATOM 565 O O . GLY A 1 71 ? 13.825 2.515 -28.765 1.00 55.78 71 GLY A O 1
ATOM 566 N N . GLN A 1 72 ? 12.761 0.783 -27.773 1.00 53.09 72 GLN A N 1
ATOM 567 C CA . GLN A 1 72 ? 13.505 -0.297 -28.418 1.00 53.09 72 GLN A CA 1
ATOM 568 C C . GLN A 1 72 ? 13.263 -0.297 -29.934 1.00 53.09 72 GLN A C 1
ATOM 570 O O . GLN A 1 72 ? 14.183 -0.482 -30.726 1.00 53.09 72 GLN A O 1
ATOM 575 N N . LEU A 1 73 ? 12.021 -0.041 -30.340 1.00 54.75 73 LEU A N 1
ATOM 576 C CA . LEU A 1 73 ? 11.615 -0.035 -31.736 1.00 54.75 73 LEU A CA 1
ATOM 577 C C . LEU A 1 73 ? 12.175 1.151 -32.531 1.00 54.75 73 LEU A C 1
ATOM 579 O O . LEU A 1 73 ? 12.660 0.979 -33.645 1.00 54.75 73 LEU A O 1
ATOM 583 N N . ILE A 1 74 ? 12.123 2.356 -31.961 1.00 54.72 74 ILE A N 1
ATOM 584 C CA . ILE A 1 74 ? 12.669 3.571 -32.574 1.00 54.72 74 ILE A CA 1
ATOM 585 C C . ILE A 1 74 ? 14.184 3.431 -32.735 1.00 54.72 74 ILE A C 1
ATOM 587 O O . ILE A 1 74 ? 14.706 3.864 -33.756 1.00 54.72 74 ILE A O 1
ATOM 591 N N . ASP A 1 75 ? 14.880 2.804 -31.784 1.00 57.06 75 ASP A N 1
ATOM 592 C CA . ASP A 1 75 ? 16.315 2.502 -31.886 1.00 57.06 75 ASP A CA 1
ATOM 593 C C . ASP A 1 75 ? 16.614 1.624 -33.116 1.00 57.06 75 ASP A C 1
ATOM 595 O O . ASP A 1 75 ? 17.405 2.013 -33.974 1.00 57.06 75 ASP A O 1
ATOM 599 N N . LEU A 1 76 ? 15.889 0.508 -33.265 1.00 55.91 76 LEU A N 1
ATOM 600 C CA . LEU A 1 76 ? 16.057 -0.444 -34.372 1.00 55.91 76 LEU A CA 1
ATOM 601 C C . LEU A 1 76 ? 15.692 0.141 -35.749 1.00 55.91 76 LEU A C 1
ATOM 603 O O . LEU A 1 76 ? 16.365 -0.142 -36.734 1.00 55.91 76 LEU A O 1
ATOM 607 N N . ILE A 1 77 ? 14.642 0.966 -35.836 1.00 62.31 77 ILE A N 1
ATOM 608 C CA . ILE A 1 77 ? 14.217 1.596 -37.103 1.00 62.31 77 ILE A CA 1
ATOM 609 C C . ILE A 1 77 ? 15.125 2.772 -37.482 1.00 62.31 77 ILE A C 1
ATOM 611 O O . ILE A 1 77 ? 15.285 3.080 -38.664 1.00 62.31 77 ILE A O 1
ATOM 615 N N . THR A 1 78 ? 15.681 3.476 -36.492 1.00 57.91 78 THR A N 1
ATOM 616 C CA . THR A 1 78 ? 16.519 4.651 -36.757 1.00 57.91 78 THR A CA 1
ATOM 617 C C . THR A 1 78 ? 17.874 4.235 -37.313 1.00 57.91 78 THR A C 1
ATOM 619 O O . THR A 1 78 ? 18.371 4.940 -38.180 1.00 57.91 78 THR A O 1
ATOM 622 N N . ALA A 1 79 ? 18.436 3.100 -36.889 1.00 58.97 79 ALA A N 1
ATOM 623 C CA . ALA A 1 79 ? 19.735 2.615 -37.357 1.00 58.97 79 ALA A CA 1
ATOM 624 C C . ALA A 1 79 ? 19.698 1.118 -37.745 1.00 58.97 79 ALA A C 1
ATOM 626 O O . ALA A 1 79 ? 20.254 0.292 -37.019 1.00 58.97 79 ALA A O 1
ATOM 627 N N . PRO A 1 80 ? 19.044 0.748 -38.863 1.00 66.25 80 PRO A N 1
ATOM 628 C CA . PRO A 1 80 ? 19.107 -0.616 -39.383 1.00 66.25 80 PRO A CA 1
ATOM 629 C C . PRO A 1 80 ? 20.539 -0.955 -39.837 1.00 66.25 80 PRO A C 1
ATOM 631 O O . PRO A 1 80 ? 21.208 -0.120 -40.443 1.00 66.25 80 PRO A O 1
ATOM 634 N N . GLU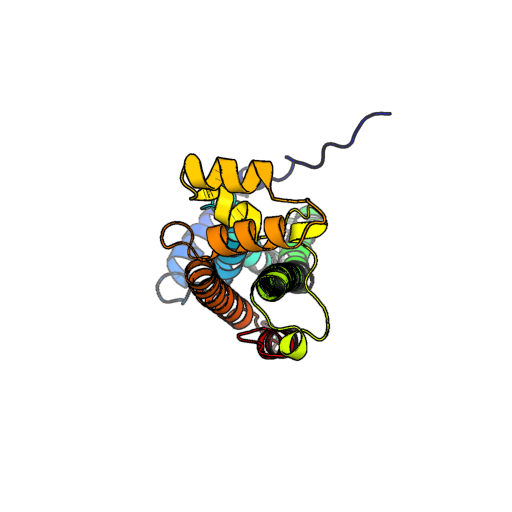 A 1 81 ? 21.012 -2.174 -39.549 1.00 57.69 81 GLU A N 1
ATOM 635 C CA . GLU A 1 81 ? 22.415 -2.581 -39.778 1.00 57.69 81 GLU A CA 1
ATOM 636 C C . GLU A 1 81 ? 22.828 -2.551 -41.262 1.00 57.69 81 GLU A C 1
ATOM 638 O O . GLU A 1 81 ? 23.989 -2.280 -41.568 1.00 57.69 81 GLU A O 1
ATOM 643 N N . ASP A 1 82 ? 21.869 -2.740 -42.175 1.00 69.44 82 ASP A N 1
ATOM 644 C CA . ASP A 1 82 ? 22.115 -2.888 -43.615 1.00 69.44 82 ASP A CA 1
ATOM 645 C C . ASP A 1 82 ? 21.798 -1.628 -44.453 1.00 69.44 82 ASP A C 1
ATOM 647 O O . ASP A 1 82 ? 22.039 -1.617 -45.661 1.00 69.44 82 ASP A O 1
ATOM 651 N N . GLU A 1 83 ? 21.257 -0.555 -43.855 1.00 65.44 83 GLU A N 1
ATOM 652 C CA . GLU A 1 83 ? 20.820 0.646 -44.591 1.00 65.44 83 GLU A CA 1
ATOM 653 C C . GLU A 1 83 ? 21.185 1.953 -43.859 1.00 65.44 83 GLU A C 1
ATOM 655 O O . GLU A 1 83 ? 20.597 2.320 -42.840 1.00 65.44 83 GLU A O 1
ATOM 660 N N . LEU A 1 84 ? 22.148 2.708 -44.405 1.00 67.06 84 LEU A N 1
ATOM 661 C CA . LEU A 1 84 ? 22.576 3.993 -43.844 1.00 67.06 84 LEU A CA 1
ATOM 662 C C . LEU A 1 84 ? 21.656 5.136 -44.301 1.00 67.06 84 LEU A C 1
ATOM 664 O O . LEU A 1 84 ? 21.765 5.612 -45.430 1.00 67.06 84 LEU A O 1
ATOM 668 N N . ASP A 1 85 ? 20.818 5.643 -43.393 1.00 72.44 85 ASP A N 1
ATOM 669 C CA . ASP A 1 85 ? 19.998 6.838 -43.627 1.00 72.44 85 ASP A CA 1
ATOM 670 C C . ASP A 1 85 ? 20.034 7.808 -42.433 1.00 72.44 85 ASP A C 1
ATOM 672 O O . ASP A 1 85 ? 19.237 7.740 -41.494 1.00 72.44 85 ASP A O 1
ATOM 676 N N . LEU A 1 86 ? 20.961 8.767 -42.492 1.00 75.88 86 LEU A N 1
ATOM 677 C CA . LEU A 1 86 ? 21.153 9.779 -41.448 1.00 75.88 86 LEU A CA 1
ATOM 678 C C . LEU A 1 86 ? 20.011 10.804 -41.372 1.00 75.88 86 LEU A C 1
ATOM 680 O O . LEU A 1 86 ? 19.883 11.487 -40.355 1.00 75.88 86 LEU A O 1
ATOM 684 N N . SER A 1 87 ? 19.147 10.903 -42.390 1.00 75.06 87 SER A N 1
ATOM 685 C CA . SER A 1 87 ? 17.974 11.791 -42.341 1.00 75.06 87 SER A CA 1
ATOM 686 C C . SER A 1 87 ? 16.967 11.349 -41.272 1.00 75.06 87 SER A C 1
ATOM 688 O O . SER A 1 87 ? 16.172 12.146 -40.766 1.00 75.06 87 SER A O 1
ATOM 690 N N . LYS A 1 88 ? 17.047 10.080 -40.851 1.00 65.62 88 LYS A N 1
ATOM 691 C CA . LYS A 1 88 ? 16.249 9.532 -39.758 1.00 65.62 88 LYS A CA 1
ATOM 692 C C . LYS A 1 88 ? 16.723 10.016 -38.389 1.00 65.62 88 LYS A C 1
ATOM 694 O O . LYS A 1 88 ? 15.949 9.873 -37.442 1.00 65.62 88 LYS A O 1
ATOM 699 N N . PHE A 1 89 ? 17.911 10.605 -38.248 1.00 74.06 89 PHE A N 1
ATOM 700 C CA . PHE A 1 89 ? 18.481 10.970 -36.949 1.00 74.06 89 PHE A CA 1
ATOM 701 C C . PHE A 1 89 ? 18.006 12.365 -36.525 1.00 74.06 89 PHE A C 1
ATOM 703 O O . PHE A 1 89 ? 17.985 13.312 -37.303 1.00 74.06 89 PHE A O 1
ATOM 710 N N . SER A 1 90 ? 17.621 12.521 -35.259 1.00 74.94 90 SER A N 1
ATOM 711 C CA . SER A 1 90 ? 17.350 13.840 -34.674 1.00 74.94 90 SER A CA 1
ATOM 712 C C . SER A 1 90 ? 17.534 13.797 -33.164 1.00 74.94 90 SER A C 1
ATOM 714 O O . SER A 1 90 ? 17.313 12.754 -32.546 1.00 74.94 90 SER A O 1
ATOM 716 N N . LEU A 1 91 ? 17.858 14.941 -32.552 1.00 71.00 91 LEU A N 1
ATOM 717 C CA . LEU A 1 91 ? 17.942 15.051 -31.090 1.00 71.00 91 LEU A CA 1
ATOM 718 C C . LEU A 1 91 ? 16.631 14.632 -30.409 1.00 71.00 91 LEU A C 1
ATOM 720 O O . LEU A 1 91 ? 16.658 13.957 -29.386 1.00 71.00 91 LEU A O 1
ATOM 724 N N . LYS A 1 92 ? 15.482 14.942 -31.023 1.00 67.75 92 LYS A N 1
ATOM 725 C CA . LYS A 1 92 ? 14.161 14.542 -30.521 1.00 67.75 92 LYS A CA 1
ATOM 726 C C . LYS A 1 92 ? 13.986 13.017 -30.489 1.00 67.75 92 LYS A C 1
ATOM 728 O O . LYS A 1 92 ? 13.516 12.482 -29.489 1.00 67.75 92 LYS A O 1
ATOM 733 N N . LYS A 1 93 ? 14.382 12.310 -31.555 1.00 64.44 93 LYS A N 1
ATOM 734 C CA . LYS A 1 93 ? 14.338 10.836 -31.604 1.00 64.44 93 LYS A CA 1
ATOM 735 C C . LYS A 1 93 ? 15.346 10.209 -30.645 1.00 64.44 93 LYS A C 1
ATOM 737 O O . LYS A 1 93 ? 14.990 9.276 -29.938 1.00 64.44 93 LYS A O 1
ATOM 742 N N . HIS A 1 94 ? 16.553 10.764 -30.553 1.00 68.06 94 HIS A N 1
ATOM 743 C CA . HIS A 1 94 ? 17.559 10.323 -29.587 1.00 68.06 94 HIS A CA 1
ATOM 744 C C . HIS A 1 94 ? 17.047 10.431 -28.141 1.00 68.06 94 HIS A C 1
ATOM 746 O O . HIS A 1 94 ? 17.121 9.458 -27.395 1.00 68.06 94 HIS A O 1
ATOM 752 N N . SER A 1 95 ? 16.449 11.562 -27.748 1.00 66.75 95 SER A N 1
ATOM 753 C CA . SER A 1 95 ? 15.840 11.711 -26.419 1.00 66.75 95 SER A CA 1
ATOM 754 C C . SER A 1 95 ? 14.744 10.675 -26.158 1.00 66.75 95 SER A C 1
ATOM 756 O O . SER A 1 95 ? 14.709 10.097 -25.075 1.00 66.75 95 SER A O 1
ATOM 758 N N . LEU A 1 96 ? 13.883 10.392 -27.142 1.00 60.62 96 LEU A N 1
ATOM 759 C CA . LEU A 1 96 ? 12.855 9.353 -27.016 1.00 60.62 96 LEU A CA 1
ATOM 760 C C . LEU A 1 96 ? 13.458 7.954 -26.844 1.00 60.62 96 LEU A C 1
ATOM 762 O O . LEU A 1 96 ? 12.978 7.207 -25.994 1.00 60.62 96 LEU A O 1
ATOM 766 N N . ILE A 1 97 ? 14.510 7.612 -27.593 1.00 62.34 97 ILE A N 1
ATOM 767 C CA . ILE A 1 97 ? 15.230 6.340 -27.435 1.00 62.34 97 ILE A CA 1
ATOM 768 C C . ILE A 1 97 ? 15.786 6.242 -26.014 1.00 62.34 97 ILE A C 1
ATOM 770 O O . ILE A 1 97 ? 15.483 5.285 -25.311 1.00 62.34 97 ILE A O 1
ATOM 774 N N . VAL A 1 98 ? 16.537 7.244 -25.551 1.00 63.31 98 VAL A N 1
ATOM 775 C CA . VAL A 1 98 ? 17.192 7.216 -24.232 1.00 63.31 98 VAL A CA 1
ATOM 776 C C . VAL A 1 98 ? 16.177 7.117 -23.089 1.00 63.31 98 VAL A C 1
ATOM 778 O O . VAL A 1 98 ? 16.354 6.310 -22.174 1.00 63.31 98 VAL A O 1
ATOM 781 N N . ILE A 1 99 ? 15.092 7.893 -23.141 1.00 58.84 99 ILE A N 1
ATOM 782 C CA . ILE A 1 99 ? 14.055 7.880 -22.098 1.00 58.84 99 ILE A CA 1
ATOM 783 C C . ILE A 1 99 ? 13.389 6.503 -22.008 1.00 58.84 99 ILE A C 1
ATOM 785 O O . ILE A 1 99 ? 13.190 5.969 -20.918 1.00 58.84 99 ILE A O 1
ATOM 789 N N . ASN A 1 100 ? 13.057 5.907 -23.148 1.00 57.78 100 ASN A N 1
ATOM 790 C CA . ASN A 1 100 ? 12.275 4.678 -23.171 1.00 57.78 100 ASN A CA 1
ATOM 791 C C . ASN A 1 100 ? 13.121 3.415 -23.020 1.00 57.78 100 ASN A C 1
ATOM 793 O O . ASN A 1 100 ? 12.749 2.530 -22.257 1.00 57.78 100 ASN A O 1
ATOM 797 N N . LYS A 1 101 ? 14.275 3.353 -23.691 1.00 57.88 101 LYS A N 1
ATOM 798 C CA . LYS A 1 101 ? 15.201 2.216 -23.633 1.00 57.88 101 LYS A CA 1
ATOM 799 C C . LYS A 1 101 ? 15.933 2.136 -22.298 1.00 57.88 101 LYS A C 1
ATOM 801 O O . LYS A 1 101 ? 16.192 1.043 -21.809 1.00 57.88 101 LYS A O 1
ATOM 806 N N . THR A 1 102 ? 16.278 3.285 -21.716 1.00 60.53 102 THR A N 1
ATOM 807 C CA . THR A 1 102 ? 17.182 3.329 -20.562 1.00 60.53 102 THR A CA 1
ATOM 808 C C . THR A 1 102 ? 16.496 3.880 -19.318 1.00 60.53 102 THR A C 1
ATOM 810 O O . THR A 1 102 ? 16.539 3.228 -18.276 1.00 60.53 102 THR A O 1
ATOM 813 N N . ALA A 1 103 ? 15.841 5.044 -19.392 1.00 61.44 103 ALA A N 1
ATOM 814 C CA . ALA A 1 103 ? 15.360 5.724 -18.184 1.00 61.44 103 ALA A CA 1
ATOM 815 C C . ALA A 1 103 ? 14.189 4.996 -17.500 1.00 61.44 103 ALA A C 1
ATOM 817 O O . ALA A 1 103 ? 14.186 4.856 -16.276 1.00 61.44 103 ALA A O 1
ATOM 818 N N . ARG A 1 104 ? 13.220 4.485 -18.273 1.00 60.91 104 ARG A N 1
ATOM 819 C CA . ARG A 1 104 ? 12.051 3.784 -17.715 1.00 60.91 104 ARG A CA 1
ATOM 820 C C . ARG A 1 104 ? 12.433 2.534 -16.922 1.00 60.91 104 ARG A C 1
ATOM 822 O O . ARG A 1 104 ? 12.023 2.381 -15.778 1.00 60.91 104 ARG A O 1
ATOM 829 N N . TYR A 1 105 ? 13.243 1.664 -17.511 1.00 59.69 105 TYR A N 1
ATOM 830 C CA . TYR A 1 105 ? 13.590 0.401 -16.871 1.00 59.69 105 TYR A CA 1
ATOM 831 C C . TYR A 1 105 ? 14.669 0.548 -15.789 1.00 59.69 105 TYR A C 1
ATOM 833 O O . TYR A 1 105 ? 14.594 -0.086 -14.742 1.00 59.69 105 TYR A O 1
ATOM 841 N N . SER A 1 106 ? 15.6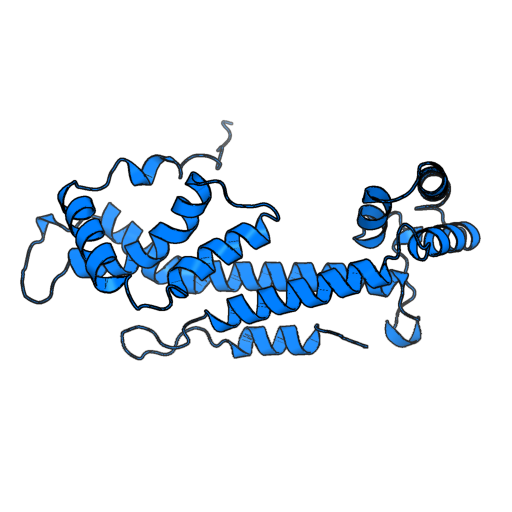63 1.411 -16.021 1.00 61.62 106 SER A N 1
ATOM 842 C CA . SER A 1 106 ? 16.797 1.548 -15.095 1.00 61.62 106 SER A CA 1
ATOM 843 C C . SER A 1 106 ? 16.483 2.414 -13.877 1.00 61.62 106 SER A C 1
ATOM 845 O O . SER A 1 106 ? 17.142 2.262 -12.855 1.00 61.62 106 SER A O 1
ATOM 847 N N . PHE A 1 107 ? 15.514 3.333 -13.981 1.00 63.44 107 PHE A N 1
ATOM 848 C CA . PHE A 1 107 ? 15.224 4.298 -12.917 1.00 63.44 107 PHE A CA 1
ATOM 849 C C . PHE A 1 107 ? 13.752 4.324 -12.515 1.00 63.44 107 PHE A C 1
ATOM 851 O O . PHE A 1 107 ? 13.459 4.210 -11.331 1.00 63.44 107 PHE A O 1
ATOM 858 N N . TYR A 1 108 ? 12.820 4.458 -13.464 1.00 64.94 108 TYR A N 1
ATOM 859 C CA . TYR A 1 108 ? 11.403 4.613 -13.111 1.00 64.94 108 TYR A CA 1
ATOM 860 C C . TYR A 1 108 ? 10.829 3.361 -12.441 1.00 64.94 108 TYR A C 1
ATOM 862 O O . TYR A 1 108 ? 10.316 3.463 -11.334 1.00 64.94 108 TYR A O 1
ATOM 870 N N . LEU A 1 109 ? 10.955 2.190 -13.071 1.00 66.50 109 LEU A N 1
ATOM 871 C CA . LEU A 1 109 ? 10.423 0.933 -12.536 1.00 66.50 109 LEU A CA 1
ATOM 872 C C . LEU A 1 109 ? 10.988 0.588 -11.140 1.00 66.50 109 LEU A C 1
ATOM 874 O O . LEU A 1 109 ? 10.183 0.376 -10.236 1.00 66.50 109 LEU A O 1
ATOM 878 N N . PRO A 1 110 ? 12.320 0.586 -10.907 1.00 67.25 110 PRO A N 1
ATOM 879 C CA . PRO A 1 110 ? 12.877 0.363 -9.570 1.00 67.25 110 PRO A CA 1
ATOM 880 C C . PRO A 1 110 ? 12.348 1.337 -8.511 1.00 67.25 110 PRO A C 1
ATOM 882 O O . PRO A 1 110 ? 12.050 0.921 -7.393 1.00 67.25 110 PRO A O 1
ATOM 885 N N . VAL A 1 111 ? 12.221 2.626 -8.847 1.00 70.56 111 VAL A N 1
ATOM 886 C CA . VAL A 1 111 ? 11.710 3.638 -7.911 1.00 70.56 111 VAL A CA 1
ATOM 887 C C . VAL A 1 111 ? 10.220 3.432 -7.643 1.00 70.56 111 VAL A C 1
ATOM 889 O O . VAL A 1 111 ? 9.808 3.469 -6.488 1.00 70.56 111 VAL A O 1
ATOM 892 N N . ALA A 1 112 ? 9.424 3.161 -8.678 1.00 72.44 112 ALA A N 1
ATOM 893 C CA . ALA A 1 112 ? 7.996 2.888 -8.556 1.00 72.44 112 ALA A CA 1
ATOM 894 C C . ALA A 1 112 ? 7.731 1.653 -7.678 1.00 72.44 112 ALA A C 1
ATOM 896 O O . ALA A 1 112 ? 6.929 1.721 -6.749 1.00 72.44 112 ALA A O 1
ATOM 897 N N . LEU A 1 113 ? 8.474 0.564 -7.901 1.00 71.81 113 LEU A N 1
ATOM 898 C CA . LEU A 1 113 ? 8.420 -0.637 -7.066 1.00 71.81 113 LEU A CA 1
ATOM 899 C C . LEU A 1 113 ? 8.811 -0.352 -5.617 1.00 71.81 113 LEU A C 1
ATOM 901 O O . LEU A 1 113 ? 8.103 -0.760 -4.702 1.00 71.81 113 LEU A O 1
ATOM 905 N N . ALA A 1 114 ? 9.906 0.377 -5.390 1.00 73.31 114 ALA A N 1
ATOM 906 C CA . ALA A 1 114 ? 10.334 0.731 -4.040 1.00 73.31 114 ALA A CA 1
ATOM 907 C C . ALA A 1 114 ? 9.286 1.590 -3.310 1.00 73.31 114 ALA A C 1
ATOM 909 O O . ALA A 1 114 ? 9.009 1.354 -2.133 1.00 73.31 114 ALA A O 1
ATOM 910 N N . MET A 1 115 ? 8.671 2.556 -4.001 1.00 73.62 115 MET A N 1
ATOM 911 C CA . MET A 1 115 ? 7.572 3.357 -3.451 1.00 73.62 115 MET A CA 1
ATOM 912 C C . MET A 1 115 ? 6.368 2.484 -3.094 1.00 73.62 115 MET A C 1
ATOM 914 O O . MET A 1 115 ? 5.790 2.657 -2.023 1.00 73.62 115 MET A O 1
ATOM 918 N N . TYR A 1 116 ? 6.022 1.519 -3.945 1.00 79.12 116 TYR A N 1
ATOM 919 C CA . TYR A 1 116 ? 4.880 0.642 -3.712 1.00 79.12 116 TYR A CA 1
ATOM 920 C C . TYR A 1 116 ? 5.117 -0.346 -2.556 1.00 79.12 116 TYR A C 1
ATOM 922 O O . TYR A 1 116 ? 4.260 -0.490 -1.685 1.00 79.12 116 TYR A O 1
ATOM 930 N N . ILE A 1 117 ? 6.321 -0.922 -2.454 1.00 80.31 117 ILE A N 1
ATOM 931 C CA . ILE A 1 117 ? 6.750 -1.706 -1.281 1.00 80.31 117 ILE A CA 1
ATOM 932 C C . ILE A 1 117 ? 6.694 -0.852 -0.006 1.00 80.31 117 ILE A C 1
ATOM 934 O O . ILE A 1 117 ? 6.206 -1.314 1.023 1.00 80.31 117 ILE A O 1
ATOM 938 N N . SER A 1 118 ? 7.162 0.400 -0.063 1.00 79.75 118 SER A N 1
ATOM 939 C CA . SER A 1 118 ? 7.141 1.308 1.096 1.00 79.75 118 SER A CA 1
ATOM 940 C C . SER A 1 118 ? 5.715 1.633 1.544 1.00 79.75 118 SER A C 1
ATOM 942 O O . SER A 1 118 ? 5.446 1.717 2.739 1.00 79.75 118 SER A O 1
ATOM 944 N N . HIS A 1 119 ? 4.790 1.779 0.596 1.00 83.44 119 HIS A N 1
ATOM 945 C CA . HIS A 1 119 ? 3.377 1.994 0.887 1.00 83.44 119 HIS A CA 1
ATOM 946 C C . HIS A 1 119 ? 2.749 0.782 1.589 1.00 83.44 119 HIS A C 1
ATOM 948 O O . HIS A 1 119 ? 2.112 0.939 2.629 1.00 83.44 119 HIS A O 1
ATOM 954 N N . TYR A 1 120 ? 2.996 -0.433 1.084 1.00 87.44 120 TYR A N 1
ATOM 955 C CA . TYR A 1 120 ? 2.579 -1.664 1.761 1.00 87.44 120 TYR A CA 1
ATOM 956 C C . TYR A 1 120 ? 3.163 -1.765 3.174 1.00 87.44 120 TYR A C 1
ATOM 958 O O . TYR A 1 120 ? 2.433 -2.065 4.118 1.00 87.44 120 TYR A O 1
ATOM 966 N N . PHE A 1 121 ? 4.450 -1.452 3.334 1.00 87.31 121 PHE A N 1
ATOM 967 C CA . PHE A 1 121 ? 5.115 -1.458 4.634 1.00 87.31 121 PHE A CA 1
ATOM 968 C C . PHE A 1 121 ? 4.451 -0.509 5.640 1.00 87.31 121 PHE A C 1
ATOM 970 O O . PHE A 1 121 ? 4.260 -0.894 6.791 1.00 87.31 121 PHE A O 1
ATOM 977 N N . GLN A 1 122 ? 4.063 0.700 5.220 1.00 87.25 122 GLN A N 1
ATOM 978 C CA . GLN A 1 122 ? 3.379 1.641 6.110 1.00 87.25 122 GLN A CA 1
ATOM 979 C C . GLN A 1 122 ? 1.981 1.143 6.495 1.00 87.25 122 GLN A C 1
ATOM 981 O O . GLN A 1 122 ? 1.639 1.168 7.669 1.00 87.25 122 GLN A 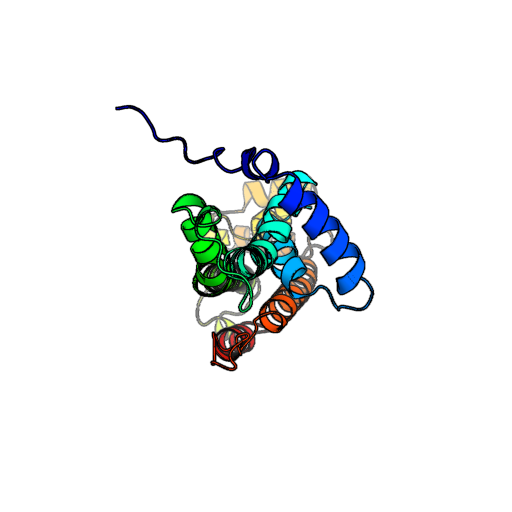O 1
ATOM 986 N N . ILE A 1 123 ? 1.207 0.609 5.543 1.00 93.00 123 ILE A N 1
ATOM 987 C CA . ILE A 1 123 ? -0.115 0.029 5.840 1.00 93.00 123 ILE A CA 1
ATOM 988 C C . ILE A 1 123 ? 0.003 -1.161 6.806 1.00 93.00 123 ILE A C 1
ATOM 990 O O . ILE A 1 123 ? -0.837 -1.335 7.687 1.00 93.00 123 ILE A O 1
ATOM 994 N N . GLN A 1 124 ? 1.058 -1.969 6.678 1.00 91.50 124 GLN A N 1
ATOM 995 C CA . GLN A 1 124 ? 1.357 -3.020 7.647 1.00 91.50 124 GLN A CA 1
ATOM 996 C C . GLN A 1 124 ? 1.711 -2.455 9.033 1.00 91.50 124 GLN A C 1
ATOM 998 O O . GLN A 1 124 ? 1.219 -2.995 10.020 1.00 91.50 124 GLN A O 1
ATOM 1003 N N . ASP A 1 125 ? 2.536 -1.405 9.136 1.00 91.31 125 ASP A N 1
ATOM 1004 C CA . ASP A 1 125 ? 2.851 -0.774 10.432 1.00 91.31 125 ASP A CA 1
ATOM 1005 C C . ASP A 1 125 ? 1.585 -0.221 11.100 1.00 91.31 125 ASP A C 1
ATOM 1007 O O . ASP A 1 125 ? 1.352 -0.537 12.261 1.00 91.31 125 ASP A O 1
ATOM 1011 N N . ASP A 1 126 ? 0.724 0.482 10.357 1.00 93.88 126 ASP A N 1
ATOM 1012 C CA . ASP A 1 126 ? -0.564 1.003 10.840 1.00 93.88 126 ASP A CA 1
ATOM 1013 C C . ASP A 1 126 ? -1.490 -0.123 11.343 1.00 93.88 126 ASP A C 1
ATOM 1015 O O . ASP A 1 126 ? -2.135 -0.016 12.392 1.00 93.88 126 ASP A O 1
ATOM 1019 N N . PHE A 1 127 ? -1.566 -1.234 10.600 1.00 94.94 127 PHE A N 1
ATOM 1020 C CA . PHE A 1 127 ? -2.367 -2.392 10.995 1.00 94.94 127 PHE A CA 1
ATOM 1021 C C . PHE A 1 127 ? -1.814 -3.073 12.249 1.00 94.94 127 PHE A C 1
ATOM 1023 O O . PHE A 1 127 ? -2.581 -3.463 13.133 1.00 94.94 127 PHE A O 1
ATOM 1030 N N . LEU A 1 128 ? -0.492 -3.218 12.352 1.00 92.31 128 LEU A N 1
ATOM 1031 C CA . LEU A 1 128 ? 0.169 -3.809 13.515 1.00 92.31 128 LEU A CA 1
ATOM 1032 C C . LEU A 1 128 ? 0.108 -2.895 14.746 1.00 92.31 128 LEU A C 1
ATOM 1034 O O . LEU A 1 128 ? 0.002 -3.409 15.855 1.00 92.31 128 LEU A O 1
ATOM 1038 N N . ASP A 1 129 ? 0.118 -1.572 14.572 1.00 92.69 129 ASP A N 1
ATOM 1039 C CA . ASP A 1 129 ? -0.065 -0.593 15.654 1.00 92.69 129 ASP A CA 1
ATOM 1040 C C . ASP A 1 129 ? -1.425 -0.782 16.348 1.00 92.69 129 ASP A C 1
ATOM 1042 O O . ASP A 1 129 ? -1.538 -0.746 17.575 1.00 92.69 129 ASP A O 1
ATOM 1046 N N . PHE A 1 130 ? -2.456 -1.089 15.558 1.00 93.19 130 PHE A N 1
ATOM 1047 C CA . PHE A 1 130 ? -3.785 -1.433 16.052 1.00 93.19 130 PHE A CA 1
ATOM 1048 C C . PHE A 1 130 ? -3.871 -2.862 16.620 1.00 93.19 130 PHE A C 1
ATOM 1050 O O . PHE A 1 130 ? -4.403 -3.054 17.718 1.00 93.19 130 PHE A O 1
ATOM 1057 N N . SER A 1 131 ? -3.419 -3.859 15.855 1.00 91.81 131 SER A N 1
ATOM 1058 C CA . SER A 1 131 ? -3.793 -5.270 16.044 1.00 91.81 131 SER A CA 1
ATOM 1059 C C . SER A 1 131 ? -2.750 -6.130 16.759 1.00 91.81 131 SER A C 1
ATOM 1061 O O . SER A 1 131 ? -3.095 -7.220 17.229 1.00 91.81 131 SER A O 1
ATOM 1063 N N . GLY A 1 132 ? -1.495 -5.676 16.803 1.00 86.31 132 GLY A N 1
ATOM 1064 C CA . GLY A 1 132 ? -0.364 -6.407 17.361 1.00 86.31 132 GLY A CA 1
ATOM 1065 C C . GLY A 1 132 ? -0.244 -6.235 18.872 1.00 86.31 132 GLY A C 1
ATOM 1066 O O . GLY A 1 132 ? -0.581 -5.190 19.433 1.00 86.31 132 GLY A O 1
ATOM 1067 N N . THR A 1 133 ? 0.263 -7.261 19.555 1.00 83.56 133 THR A N 1
ATOM 1068 C CA . THR A 1 133 ? 0.602 -7.135 20.978 1.00 83.56 133 THR A CA 1
ATOM 1069 C C . THR A 1 133 ? 1.924 -6.381 21.148 1.00 83.56 133 THR A C 1
ATOM 1071 O O . THR A 1 133 ? 2.782 -6.462 20.262 1.00 83.56 133 THR A O 1
ATOM 1074 N N . PRO A 1 134 ? 2.153 -5.677 22.274 1.00 82.38 134 PRO A N 1
ATOM 1075 C CA . PRO A 1 134 ? 3.416 -4.982 22.521 1.00 82.38 134 PRO A CA 1
ATOM 1076 C C . PRO A 1 134 ? 4.657 -5.873 22.384 1.00 82.38 134 PRO A C 1
ATOM 1078 O O . PRO A 1 134 ? 5.706 -5.403 21.950 1.00 82.38 134 PRO A O 1
ATOM 1081 N N . GLU A 1 135 ? 4.535 -7.164 22.698 1.00 81.31 135 GLU A N 1
ATOM 1082 C CA . GLU A 1 135 ? 5.595 -8.162 22.532 1.00 81.31 135 GLU A CA 1
ATOM 1083 C C . GLU A 1 135 ? 5.915 -8.426 21.055 1.00 81.31 135 GLU A C 1
ATOM 1085 O O . GLU A 1 135 ? 7.082 -8.601 20.716 1.00 81.31 135 GLU A O 1
ATOM 1090 N N . GLN A 1 136 ? 4.904 -8.417 20.180 1.00 74.56 136 GLN A N 1
ATOM 1091 C CA . GLN A 1 136 ? 5.061 -8.614 18.734 1.00 74.56 136 GLN A CA 1
ATOM 1092 C C . GLN A 1 136 ? 5.630 -7.369 18.042 1.00 74.56 136 GLN A C 1
ATOM 1094 O O . GLN A 1 136 ? 6.455 -7.469 17.139 1.00 74.56 136 GLN A O 1
ATOM 1099 N N . ILE A 1 137 ? 5.195 -6.170 18.443 1.00 76.25 137 ILE A N 1
ATOM 1100 C CA . ILE A 1 137 ? 5.588 -4.927 17.755 1.00 76.25 137 ILE A CA 1
ATOM 1101 C C . ILE A 1 137 ? 6.790 -4.226 18.408 1.00 76.25 137 ILE A C 1
ATOM 1103 O O . ILE A 1 137 ? 7.399 -3.350 17.787 1.00 76.25 137 ILE A O 1
ATOM 1107 N N . GLY A 1 138 ? 7.157 -4.604 19.639 1.00 78.00 138 GLY A N 1
ATOM 1108 C CA . GLY A 1 138 ? 8.253 -4.012 20.421 1.00 78.00 138 GLY A CA 1
ATOM 1109 C C . GLY A 1 138 ? 7.997 -2.569 20.878 1.00 78.00 138 GLY A C 1
ATOM 1110 O O . GLY A 1 138 ? 8.904 -1.906 21.382 1.00 78.00 138 GLY A O 1
ATOM 1111 N N . LYS A 1 139 ? 6.776 -2.070 20.673 1.00 82.69 139 LYS A N 1
ATOM 1112 C CA . LYS A 1 139 ? 6.282 -0.738 21.041 1.00 82.69 139 LYS A CA 1
ATOM 1113 C C . LYS A 1 139 ? 4.844 -0.862 21.555 1.00 82.69 139 LYS A C 1
ATOM 1115 O O . LYS A 1 139 ? 4.224 -1.908 21.430 1.00 82.69 139 LYS A O 1
ATOM 1120 N N . ILE A 1 140 ? 4.304 0.193 22.147 1.00 83.94 140 ILE A N 1
ATOM 1121 C CA . ILE A 1 140 ? 2.856 0.296 22.360 1.00 83.94 140 ILE A CA 1
ATOM 1122 C C . ILE A 1 140 ? 2.314 1.077 21.168 1.00 83.94 140 ILE A C 1
ATOM 1124 O O . ILE A 1 140 ? 2.893 2.111 20.833 1.00 83.94 140 ILE A O 1
ATOM 1128 N N . GLY A 1 141 ? 1.262 0.573 20.521 1.00 86.19 141 GLY A N 1
ATOM 1129 C CA . GLY A 1 141 ? 0.612 1.295 19.434 1.00 86.19 141 GLY A CA 1
ATOM 1130 C C . GLY A 1 141 ? -0.072 2.562 19.939 1.00 86.19 141 GLY A C 1
ATOM 1131 O O . GLY A 1 141 ? -0.682 2.551 21.011 1.00 86.19 141 GLY A O 1
ATOM 1132 N N . THR A 1 142 ? 0.071 3.669 19.215 1.00 92.19 142 THR A N 1
ATOM 1133 C CA . THR A 1 142 ? -0.434 4.986 19.640 1.00 92.19 142 THR A CA 1
ATOM 1134 C C . THR A 1 142 ? -1.292 5.689 18.599 1.00 92.19 142 THR A C 1
ATOM 1136 O O . THR A 1 142 ? -1.851 6.742 18.907 1.00 92.19 142 THR A O 1
ATOM 1139 N N . ASP A 1 143 ? -1.474 5.126 17.403 1.00 94.38 143 ASP A N 1
ATOM 1140 C CA . ASP A 1 143 ? -2.092 5.827 16.270 1.00 94.38 143 ASP A CA 1
ATOM 1141 C C . ASP A 1 143 ? -3.500 6.350 16.575 1.00 94.38 143 ASP A C 1
ATOM 1143 O O . ASP A 1 143 ? -3.827 7.498 16.258 1.00 94.38 143 ASP A O 1
ATOM 1147 N N . ILE A 1 144 ? -4.304 5.536 17.265 1.00 96.25 144 ILE A N 1
ATOM 1148 C CA . ILE A 1 144 ? -5.663 5.892 17.695 1.00 96.25 144 ILE A CA 1
ATOM 1149 C C . ILE A 1 144 ? -5.638 7.075 18.669 1.00 96.25 144 ILE A C 1
ATOM 1151 O O . ILE A 1 144 ? -6.449 7.993 18.560 1.00 96.25 144 ILE A O 1
ATOM 1155 N N . LEU A 1 145 ? -4.715 7.064 19.632 1.00 94.94 145 LEU A N 1
ATOM 1156 C CA . LEU A 1 145 ? -4.607 8.090 20.674 1.00 94.94 145 LEU A CA 1
ATOM 1157 C C . LEU A 1 145 ? -4.036 9.403 20.126 1.00 94.94 145 LEU A C 1
ATOM 1159 O O . LEU A 1 145 ? -4.407 10.483 20.590 1.00 94.94 145 LEU A O 1
ATOM 1163 N N . ASP A 1 146 ? -3.151 9.302 19.136 1.00 93.75 146 ASP A N 1
ATOM 1164 C CA . ASP A 1 146 ? -2.436 10.418 18.518 1.00 93.75 146 ASP A CA 1
ATOM 1165 C C . ASP A 1 146 ? -3.212 11.076 17.369 1.00 93.75 146 ASP A C 1
ATOM 1167 O O . ASP A 1 146 ? -2.717 12.029 16.766 1.00 93.75 146 ASP A O 1
ATOM 1171 N N . ASN A 1 147 ? -4.436 10.614 17.086 1.00 94.56 147 ASN A N 1
ATOM 1172 C CA . ASN A 1 147 ? -5.278 11.128 16.005 1.00 94.56 147 ASN A CA 1
ATOM 1173 C C . ASN A 1 147 ? -4.593 11.022 14.629 1.00 94.56 147 ASN A C 1
ATOM 1175 O O . ASN A 1 147 ? -4.653 11.952 13.818 1.00 94.56 147 ASN A O 1
ATOM 1179 N N . LYS A 1 148 ? -3.895 9.909 14.371 1.00 91.62 148 LYS A N 1
ATOM 1180 C CA . LYS A 1 148 ? -3.236 9.703 13.079 1.00 91.62 148 LYS A CA 1
ATOM 1181 C C . LYS A 1 148 ? -4.237 9.301 12.003 1.00 91.62 148 LYS A C 1
ATOM 1183 O O . LYS A 1 148 ? -5.176 8.548 12.264 1.00 91.62 148 LYS A O 1
ATOM 1188 N N . CYS A 1 149 ? -3.978 9.769 10.785 1.00 91.94 149 CYS A N 1
ATOM 1189 C CA . CYS A 1 149 ? -4.636 9.309 9.563 1.00 91.94 149 CYS A CA 1
ATOM 1190 C C . CYS A 1 149 ? -4.015 7.965 9.157 1.00 91.94 149 CYS A C 1
ATOM 1192 O O . CYS A 1 149 ? -3.156 7.919 8.280 1.00 91.94 149 CYS A O 1
ATOM 1194 N N . SER A 1 150 ? -4.349 6.910 9.899 1.00 95.19 150 SER A N 1
ATOM 1195 C CA . SER A 1 150 ? -3.853 5.561 9.636 1.00 95.19 150 SER A CA 1
ATOM 1196 C C . SER A 1 150 ? -4.783 4.818 8.685 1.00 95.19 150 SER A C 1
ATOM 1198 O O . SER A 1 150 ? -5.990 5.079 8.628 1.00 95.19 150 SER A O 1
ATOM 1200 N N . TRP A 1 151 ? -4.240 3.822 7.989 1.00 96.38 151 TRP A N 1
ATOM 1201 C CA . TRP A 1 151 ? -5.027 2.950 7.117 1.00 96.38 151 TRP A CA 1
ATOM 1202 C C . TRP A 1 151 ? -6.242 2.340 7.833 1.00 96.38 151 TRP A C 1
ATOM 1204 O O . TRP A 1 151 ? -7.315 2.215 7.242 1.00 96.38 151 TRP A O 1
ATOM 1214 N N . CYS A 1 152 ? -6.102 2.011 9.120 1.00 97.12 152 CYS A N 1
ATOM 1215 C CA . CYS A 1 152 ? -7.158 1.416 9.937 1.00 97.12 152 CYS A CA 1
ATOM 1216 C C . CYS A 1 152 ? -8.400 2.312 10.052 1.00 97.12 152 CYS A C 1
ATOM 1218 O O . CYS A 1 152 ? -9.516 1.841 9.829 1.00 97.12 152 CYS A O 1
ATOM 1220 N N . VAL A 1 153 ? -8.226 3.599 10.382 1.00 97.31 153 VAL A N 1
ATOM 1221 C CA . VAL A 1 153 ? -9.372 4.505 10.560 1.00 97.31 153 VAL A CA 1
ATOM 1222 C C . VAL A 1 153 ? -10.025 4.850 9.228 1.00 97.31 153 VAL A C 1
ATOM 1224 O O . VAL A 1 153 ? -11.250 4.816 9.138 1.00 97.31 153 VAL A O 1
ATOM 1227 N N . ASP A 1 154 ? -9.242 5.086 8.176 1.00 96.56 154 ASP A N 1
ATOM 1228 C CA . ASP A 1 154 ? -9.785 5.418 6.856 1.00 96.56 154 ASP A CA 1
ATOM 1229 C C . ASP A 1 154 ? -10.549 4.234 6.247 1.00 96.56 154 ASP A C 1
ATOM 1231 O O . ASP A 1 154 ? -11.637 4.406 5.692 1.00 96.56 154 ASP A O 1
ATOM 1235 N N . THR A 1 155 ? -10.038 3.014 6.434 1.00 96.19 155 THR A N 1
ATOM 1236 C CA . THR A 1 155 ? -10.721 1.782 6.015 1.00 96.19 155 THR A CA 1
ATOM 1237 C C . THR A 1 155 ? -12.021 1.577 6.787 1.00 96.19 155 THR A C 1
ATOM 1239 O O . THR A 1 155 ? -13.047 1.250 6.193 1.00 96.19 155 THR A O 1
ATOM 1242 N N . ALA A 1 156 ? -12.020 1.827 8.100 1.00 97.56 156 ALA A N 1
ATOM 1243 C CA . ALA A 1 156 ? -13.234 1.744 8.905 1.00 97.56 156 ALA A CA 1
ATOM 1244 C C . ALA A 1 156 ? -14.282 2.779 8.473 1.00 97.56 156 ALA A C 1
ATOM 1246 O O . ALA A 1 156 ? -15.449 2.432 8.303 1.00 97.56 156 ALA A O 1
ATOM 1247 N N . LEU A 1 157 ? -13.879 4.031 8.235 1.00 96.88 157 LEU A N 1
ATOM 1248 C CA . LEU A 1 157 ? -14.775 5.116 7.819 1.00 96.88 157 LEU A CA 1
ATOM 1249 C C . LEU A 1 157 ? -15.454 4.861 6.467 1.00 96.88 157 LEU A C 1
ATOM 1251 O O . LEU A 1 157 ? -16.547 5.378 6.234 1.00 96.88 157 LEU A O 1
ATOM 1255 N N . ALA A 1 158 ? -14.828 4.075 5.589 1.00 96.44 158 ALA A N 1
ATOM 1256 C CA . ALA A 1 158 ? -15.384 3.730 4.285 1.00 96.44 158 ALA A CA 1
ATOM 1257 C C . ALA A 1 158 ? -16.578 2.761 4.362 1.00 96.44 158 ALA A C 1
ATOM 1259 O O . ALA A 1 158 ? -17.392 2.733 3.438 1.00 96.44 158 ALA A O 1
ATOM 1260 N N . VAL A 1 159 ? -16.689 1.970 5.435 1.00 96.31 159 VAL A N 1
ATOM 1261 C CA . VAL A 1 159 ? -17.683 0.883 5.546 1.00 96.31 159 VAL A CA 1
ATOM 1262 C C . VAL A 1 159 ? -18.542 0.940 6.809 1.00 96.31 159 VAL A C 1
ATOM 1264 O O . VAL A 1 159 ? -19.556 0.249 6.883 1.00 96.31 159 VAL A O 1
ATOM 1267 N N . CYS A 1 160 ? -18.162 1.744 7.805 1.00 96.44 160 CYS A N 1
ATOM 1268 C CA . CYS A 1 160 ? -18.853 1.794 9.086 1.00 96.44 160 CYS A CA 1
ATOM 1269 C C . CYS A 1 160 ? -20.314 2.247 8.950 1.00 96.44 160 CYS A C 1
ATOM 1271 O O . CYS A 1 160 ? -20.659 3.125 8.154 1.00 96.44 160 CYS A O 1
ATOM 1273 N N . THR A 1 161 ? -21.169 1.701 9.809 1.00 97.81 161 THR A N 1
ATOM 1274 C CA . THR A 1 161 ? -22.546 2.177 10.002 1.00 97.81 161 THR A CA 1
ATOM 1275 C C . THR A 1 161 ? -22.576 3.593 10.598 1.00 97.81 161 THR A C 1
ATOM 1277 O O . THR A 1 161 ? -21.592 4.024 11.206 1.00 97.81 161 THR A O 1
ATOM 1280 N N . PRO A 1 162 ? -23.694 4.338 10.493 1.00 98.06 162 PRO A N 1
ATOM 1281 C CA . PRO A 1 162 ? -23.835 5.644 11.145 1.00 98.06 162 PRO A CA 1
ATOM 1282 C C . PRO A 1 162 ? -23.576 5.608 12.661 1.00 98.06 162 PRO A C 1
ATOM 1284 O O . PRO A 1 162 ? -22.995 6.537 13.226 1.00 98.06 162 PRO A O 1
ATOM 1287 N N . GLU A 1 163 ? -23.966 4.523 13.328 1.00 97.19 163 GLU A N 1
ATOM 1288 C CA . GLU A 1 163 ? -23.750 4.311 14.758 1.00 97.19 163 GLU A CA 1
ATOM 1289 C C . GLU A 1 163 ? -22.264 4.111 15.072 1.00 97.19 163 GLU A C 1
ATOM 1291 O O . GLU A 1 163 ? -21.731 4.760 15.975 1.00 97.19 163 GLU A O 1
ATOM 1296 N N . GLN A 1 164 ? -21.570 3.269 14.300 1.00 97.44 164 GLN A N 1
ATOM 1297 C CA . GLN A 1 164 ? -20.118 3.085 14.415 1.00 97.44 164 GLN A CA 1
ATOM 1298 C C . GLN A 1 164 ? -19.364 4.372 14.074 1.00 97.44 164 GLN A C 1
ATOM 1300 O O . GLN A 1 164 ? -18.410 4.720 14.767 1.00 97.44 164 GLN A O 1
ATOM 1305 N N . ARG A 1 165 ? -19.821 5.130 13.070 1.00 98.06 165 ARG A N 1
ATOM 1306 C CA . ARG A 1 165 ? -19.242 6.426 12.713 1.00 98.06 165 ARG A CA 1
ATOM 1307 C C . ARG A 1 165 ? -19.265 7.387 13.895 1.00 98.06 165 ARG A C 1
ATOM 1309 O O . ARG A 1 165 ? -18.245 7.992 14.209 1.00 98.06 165 ARG A O 1
ATOM 1316 N N . LYS A 1 166 ? -20.398 7.471 14.594 1.00 98.25 166 LYS A N 1
ATOM 1317 C CA . LYS A 1 166 ? -20.519 8.284 15.807 1.00 98.25 166 LYS A CA 1
ATOM 1318 C C . LYS A 1 166 ? -19.550 7.826 16.902 1.00 98.25 166 LYS A C 1
ATOM 1320 O O . LYS A 1 166 ? -18.938 8.666 17.556 1.00 98.25 166 LYS A O 1
ATOM 1325 N N . VAL A 1 167 ? -19.370 6.513 17.083 1.00 98.12 167 VAL A N 1
ATOM 1326 C CA . VAL A 1 167 ? -18.365 5.977 18.019 1.00 98.12 167 VAL A CA 1
ATOM 1327 C C . VAL A 1 167 ? -16.959 6.435 17.627 1.00 98.12 167 VAL A C 1
ATOM 1329 O O . VAL A 1 167 ? -16.224 6.902 18.496 1.00 98.12 167 VAL A O 1
ATOM 1332 N N . LEU A 1 168 ? -16.589 6.357 16.348 1.00 98.00 168 LEU A N 1
ATOM 1333 C CA . LEU A 1 168 ? -15.283 6.818 15.874 1.00 98.00 168 LEU A CA 1
ATOM 1334 C C . LEU A 1 168 ? -15.102 8.330 16.094 1.00 98.00 168 LEU A C 1
ATOM 1336 O O . LEU A 1 168 ? -14.109 8.728 16.696 1.00 98.00 168 LEU A O 1
ATOM 1340 N N . ASP A 1 169 ? -16.080 9.160 15.719 1.00 97.94 169 ASP A N 1
ATOM 1341 C CA . ASP A 1 169 ? -16.012 10.625 15.867 1.00 97.94 169 ASP A CA 1
ATOM 1342 C C . ASP A 1 169 ? -15.875 11.073 17.341 1.00 97.94 169 ASP A C 1
ATOM 1344 O O . ASP A 1 169 ? -15.199 12.057 17.653 1.00 97.94 169 ASP A O 1
ATOM 1348 N N . GLU A 1 170 ? -16.513 10.360 18.274 1.00 98.12 170 GLU A N 1
ATOM 1349 C CA . GLU A 1 170 ? -16.471 10.695 19.702 1.00 98.12 170 GLU A CA 1
ATOM 1350 C C . GLU A 1 170 ? -15.170 10.239 20.388 1.00 98.12 170 GLU A C 1
ATOM 1352 O O . GLU A 1 170 ? -14.704 10.903 21.322 1.00 98.12 170 GLU A O 1
ATOM 1357 N N . ASN A 1 171 ? -14.577 9.125 19.938 1.00 98.38 171 ASN A N 1
ATOM 1358 C CA . ASN A 1 171 ? -13.521 8.416 20.672 1.00 98.38 171 ASN A CA 1
ATOM 1359 C C . ASN A 1 171 ? -12.133 8.456 20.004 1.00 98.38 171 ASN A C 1
ATOM 1361 O O . ASN A 1 171 ? -11.133 8.346 20.714 1.00 98.38 171 ASN A O 1
ATOM 1365 N N . TYR A 1 172 ? -12.026 8.633 18.685 1.00 97.38 172 TYR A N 1
ATOM 1366 C CA . TYR A 1 172 ? -10.728 8.679 18.003 1.00 97.38 172 TYR A CA 1
ATOM 1367 C C . TYR A 1 172 ? -9.930 9.938 18.393 1.00 97.38 172 TYR A C 1
ATOM 1369 O O . TYR A 1 172 ? -10.498 11.015 18.589 1.00 97.38 172 TYR A O 1
ATOM 1377 N N . GLY A 1 173 ? -8.611 9.813 18.569 1.00 96.75 173 GLY A N 1
ATOM 1378 C CA . GLY A 1 173 ? -7.739 10.921 18.983 1.00 96.75 173 GLY A CA 1
ATOM 1379 C C . GLY A 1 173 ? -7.896 11.363 20.443 1.00 96.75 173 GLY A C 1
ATOM 1380 O O . GLY A 1 173 ? -7.452 12.452 20.822 1.00 96.75 173 GLY A O 1
ATOM 1381 N N . ARG A 1 174 ? -8.569 10.565 21.284 1.00 97.19 174 ARG A N 1
ATOM 1382 C CA . ARG A 1 174 ? -8.756 10.851 22.714 1.00 97.19 174 ARG A CA 1
ATOM 1383 C C . ARG A 1 174 ? -7.741 10.075 23.543 1.00 97.19 174 ARG A C 1
ATOM 1385 O O . ARG A 1 174 ? -7.654 8.860 23.439 1.00 97.19 174 ARG A O 1
ATOM 1392 N N . LYS A 1 175 ? -7.038 10.759 24.452 1.00 94.44 175 LYS A N 1
ATOM 1393 C CA . LYS A 1 175 ? -5.984 10.176 25.310 1.00 94.44 175 LYS A CA 1
ATOM 1394 C C . LYS A 1 175 ? -6.516 9.358 26.501 1.00 94.44 175 LYS A C 1
ATOM 1396 O O . LYS A 1 175 ? -5.922 9.372 27.577 1.00 94.44 175 LYS A O 1
ATOM 1401 N N . TYR A 1 176 ? -7.646 8.678 26.323 1.00 93.75 176 TYR A N 1
ATOM 1402 C CA . TYR A 1 176 ? -8.283 7.838 27.336 1.00 93.75 176 TYR A CA 1
ATOM 1403 C C . TYR A 1 176 ? -8.343 6.395 26.836 1.00 93.75 176 TYR A C 1
ATOM 1405 O O . TYR A 1 176 ? -8.850 6.144 25.744 1.00 93.75 176 TYR A O 1
ATOM 1413 N N . SER A 1 177 ? -7.885 5.448 27.657 1.00 92.69 177 SER A N 1
ATOM 1414 C CA . SER A 1 177 ? -7.855 4.018 27.310 1.00 92.69 177 SER A CA 1
ATOM 1415 C C . SER A 1 177 ? -9.232 3.461 26.946 1.00 92.69 177 SER A C 1
ATOM 1417 O O . SER A 1 177 ? -9.350 2.615 26.068 1.00 92.69 177 SER A O 1
ATOM 1419 N N . GLU A 1 178 ? -10.292 3.969 27.574 1.00 96.12 178 GLU A N 1
ATOM 1420 C CA . GLU A 1 178 ? -11.665 3.577 27.254 1.00 96.12 178 GLU A CA 1
ATOM 1421 C C . GLU A 1 178 ? -12.088 4.020 25.844 1.00 96.12 178 GLU A C 1
ATOM 1423 O O . GLU A 1 178 ? -12.756 3.273 25.134 1.00 96.12 178 GLU A O 1
ATOM 1428 N N . CYS A 1 179 ? -11.663 5.206 25.399 1.00 96.44 179 CYS A N 1
ATOM 1429 C CA . CYS A 1 179 ? -11.926 5.664 24.037 1.00 96.44 179 CYS A CA 1
ATOM 1430 C C . CYS A 1 179 ? -11.190 4.792 23.013 1.00 96.44 179 CYS A C 1
ATOM 1432 O O . CYS A 1 179 ? -11.790 4.360 22.032 1.00 96.44 179 CYS A O 1
ATOM 1434 N N . GLU A 1 180 ? -9.921 4.474 23.277 1.00 96.12 180 GLU A N 1
ATOM 1435 C CA . GLU A 1 180 ? -9.136 3.560 22.443 1.00 96.12 180 GLU A CA 1
ATOM 1436 C C . GLU A 1 180 ? -9.801 2.184 22.334 1.00 96.12 180 GLU A C 1
ATOM 1438 O O . GLU A 1 180 ? -9.947 1.646 21.237 1.00 96.12 180 GLU A O 1
ATOM 1443 N N . ARG A 1 181 ? -10.273 1.642 23.463 1.00 96.88 181 ARG A N 1
ATOM 1444 C CA . ARG A 1 181 ? -10.994 0.367 23.523 1.00 96.88 181 ARG A CA 1
ATOM 1445 C C . ARG A 1 181 ? -12.229 0.380 22.621 1.00 96.88 181 ARG A C 1
ATOM 1447 O O . ARG A 1 181 ? -12.398 -0.541 21.831 1.00 96.88 181 ARG A O 1
ATOM 1454 N N . ARG A 1 182 ? -13.047 1.438 22.676 1.00 97.94 182 ARG A N 1
ATOM 1455 C CA . ARG A 1 182 ? -14.255 1.575 21.838 1.00 97.94 182 ARG A CA 1
ATOM 1456 C C . ARG A 1 182 ? -13.937 1.700 20.347 1.00 97.94 182 ARG A C 1
ATOM 1458 O O . ARG A 1 182 ? -14.669 1.156 19.526 1.00 97.94 182 ARG A O 1
ATOM 1465 N N . VAL A 1 183 ? -12.849 2.384 19.986 1.00 98.12 183 VAL A N 1
ATOM 1466 C CA . VAL A 1 183 ? -12.370 2.435 18.591 1.00 98.12 183 VAL A CA 1
ATOM 1467 C C . VAL A 1 183 ? -11.930 1.047 18.128 1.00 98.12 183 VAL A C 1
ATOM 1469 O O . VAL A 1 183 ? -12.347 0.605 17.060 1.00 98.12 183 VAL A O 1
ATOM 1472 N N . LYS A 1 184 ? -11.143 0.331 18.942 1.00 97.25 184 LYS A N 1
ATOM 1473 C CA . LYS A 1 184 ? -10.703 -1.040 18.642 1.00 97.25 184 LYS A CA 1
ATOM 1474 C C . LYS A 1 184 ? -11.888 -1.995 18.470 1.00 97.25 184 LYS A C 1
ATOM 1476 O O . LYS A 1 184 ? -11.894 -2.784 17.534 1.00 97.25 184 LYS A O 1
ATOM 1481 N N . GLU A 1 185 ? -12.922 -1.882 19.304 1.00 97.75 185 GLU A N 1
ATOM 1482 C CA . GLU A 1 185 ? -14.170 -2.644 19.143 1.00 97.75 185 GLU A CA 1
ATOM 1483 C C . GLU A 1 185 ? -14.898 -2.321 17.833 1.00 97.75 185 GLU A C 1
ATOM 1485 O O . GLU A 1 185 ? -15.407 -3.228 17.179 1.00 97.75 185 GLU A O 1
ATOM 1490 N N . ALA A 1 186 ? -14.936 -1.049 17.423 1.00 97.88 186 ALA A N 1
ATOM 1491 C CA . ALA A 1 186 ? -15.519 -0.670 16.138 1.00 97.88 186 ALA A CA 1
ATOM 1492 C C . ALA A 1 186 ? -14.726 -1.264 14.961 1.00 97.88 186 ALA A C 1
ATOM 1494 O O . ALA A 1 186 ? -15.331 -1.757 14.011 1.00 97.88 186 ALA A O 1
ATOM 1495 N N . PHE A 1 187 ? -13.393 -1.275 15.038 1.00 98.25 187 PHE A N 1
ATOM 1496 C CA . PHE A 1 187 ? -12.513 -1.872 14.026 1.00 98.25 187 PHE A CA 1
ATOM 1497 C C . PHE A 1 187 ? -12.662 -3.398 13.901 1.00 98.25 187 PHE A C 1
ATOM 1499 O O . PHE A 1 187 ? -12.571 -3.929 12.795 1.00 98.25 187 PHE A O 1
ATOM 1506 N N . GLU A 1 188 ? -12.915 -4.093 15.013 1.00 97.75 188 GLU A N 1
ATOM 1507 C CA . GLU A 1 188 ? -13.117 -5.554 15.066 1.00 97.75 188 GLU A CA 1
ATOM 1508 C C . GLU A 1 188 ? -14.588 -5.976 14.853 1.00 97.75 188 GLU A C 1
ATOM 1510 O O . GLU A 1 188 ? -14.909 -7.164 14.893 1.00 97.75 188 GLU A O 1
ATOM 1515 N N . SER A 1 189 ? -15.508 -5.026 14.654 1.00 96.94 189 SER A N 1
ATOM 1516 C CA . SER A 1 189 ? -16.923 -5.327 14.396 1.00 96.94 189 SER A CA 1
ATOM 1517 C C . SER A 1 189 ? -17.119 -6.117 13.098 1.00 96.94 189 SER A C 1
ATOM 1519 O O . SER A 1 189 ? -16.299 -6.034 12.191 1.00 96.94 189 SER A O 1
ATOM 1521 N N . LEU A 1 190 ? -18.227 -6.854 12.970 1.00 94.50 190 LEU A N 1
ATOM 1522 C CA . LEU A 1 190 ? -18.499 -7.671 11.777 1.00 94.50 190 LEU A CA 1
ATOM 1523 C C . LEU A 1 190 ? -18.669 -6.838 10.498 1.00 94.50 190 LEU A C 1
ATOM 1525 O O . LEU A 1 190 ? -18.394 -7.332 9.406 1.00 94.50 190 LEU A O 1
ATOM 1529 N N . GLU A 1 191 ? -19.145 -5.598 10.620 1.00 94.12 191 GLU A N 1
ATOM 1530 C CA . GLU A 1 191 ? -19.323 -4.684 9.492 1.00 94.12 191 GLU A CA 1
ATOM 1531 C C . GLU A 1 191 ? -17.990 -4.116 8.994 1.00 94.12 191 GLU A C 1
ATOM 1533 O O . GLU A 1 191 ? -17.817 -3.947 7.787 1.00 94.12 191 GLU A O 1
ATOM 1538 N N . VAL A 1 192 ? -17.052 -3.829 9.906 1.00 96.50 192 VAL A N 1
ATOM 1539 C CA . VAL A 1 192 ? -15.742 -3.263 9.559 1.00 96.50 192 VAL A CA 1
ATOM 1540 C C . VAL A 1 192 ? -14.710 -4.358 9.294 1.00 96.50 192 VAL A C 1
ATOM 1542 O O . VAL A 1 192 ? -14.074 -4.334 8.247 1.00 96.50 192 VAL A O 1
ATOM 1545 N N . ASP A 1 193 ? -14.534 -5.305 10.214 1.00 96.81 193 ASP A N 1
ATOM 1546 C CA . ASP A 1 193 ? -13.632 -6.462 10.128 1.00 96.81 193 ASP A CA 1
ATOM 1547 C C . ASP A 1 193 ? -12.268 -6.119 9.496 1.00 96.81 193 ASP A C 1
ATOM 1549 O O . ASP A 1 193 ? -11.900 -6.599 8.413 1.00 96.81 193 ASP A O 1
ATOM 1553 N N . LEU A 1 194 ? -11.506 -5.239 10.164 1.00 97.12 194 LEU A N 1
ATOM 1554 C CA . LEU A 1 194 ? -10.212 -4.782 9.640 1.00 97.12 194 LEU A CA 1
ATOM 1555 C C . LEU A 1 194 ? -9.237 -5.936 9.389 1.00 97.12 194 LEU A C 1
ATOM 1557 O O . LEU A 1 194 ? -8.422 -5.845 8.475 1.00 97.12 194 LEU A O 1
ATOM 1561 N N . ARG A 1 195 ? -9.315 -7.032 10.154 1.00 95.88 195 ARG A N 1
ATOM 1562 C CA . ARG A 1 195 ? -8.441 -8.200 9.960 1.00 95.88 195 ARG A CA 1
ATOM 1563 C C . ARG A 1 195 ? -8.700 -8.871 8.623 1.00 95.88 195 ARG A C 1
ATOM 1565 O O . ARG A 1 195 ? -7.752 -9.168 7.895 1.00 95.88 195 ARG A O 1
ATOM 1572 N N . LYS A 1 196 ? -9.969 -9.084 8.275 1.00 96.56 196 LYS A N 1
ATOM 1573 C CA . LYS A 1 196 ? -10.335 -9.632 6.970 1.00 96.56 196 LYS A CA 1
ATOM 1574 C C . LYS A 1 196 ? -9.967 -8.677 5.842 1.00 96.56 196 LYS A C 1
ATOM 1576 O O . LYS A 1 196 ? -9.402 -9.127 4.847 1.00 96.56 196 LYS A O 1
ATOM 1581 N N . GLN A 1 197 ? -10.259 -7.383 5.986 1.00 96.62 197 GLN A N 1
ATOM 1582 C CA . GLN A 1 197 ? -9.910 -6.392 4.963 1.00 96.62 197 GLN A CA 1
ATOM 1583 C C . GLN A 1 197 ? -8.396 -6.326 4.732 1.00 96.62 197 GLN A C 1
ATOM 1585 O O . GLN A 1 197 ? -7.956 -6.347 3.582 1.00 96.62 197 GLN A O 1
ATOM 1590 N N . TYR A 1 198 ? -7.603 -6.337 5.807 1.00 96.44 198 TYR A N 1
ATOM 1591 C CA . TYR A 1 198 ? -6.146 -6.361 5.724 1.00 96.44 198 TYR A CA 1
ATOM 1592 C C . TYR A 1 198 ? -5.644 -7.642 5.058 1.00 96.44 198 TYR A C 1
ATOM 1594 O O . TYR A 1 198 ? -4.813 -7.561 4.164 1.00 96.44 198 TYR A O 1
ATOM 1602 N N . GLY A 1 199 ? -6.180 -8.813 5.416 1.00 95.56 199 GLY A N 1
ATOM 1603 C CA . GLY A 1 199 ? -5.787 -10.079 4.789 1.00 95.56 199 GLY A CA 1
ATOM 1604 C C . GLY A 1 199 ? -6.055 -10.112 3.280 1.00 95.56 199 GLY A C 1
ATOM 1605 O O . GLY A 1 199 ? -5.209 -10.562 2.510 1.00 95.56 199 GLY A O 1
ATOM 1606 N N . VAL A 1 200 ? -7.201 -9.582 2.835 1.00 94.94 200 VAL A N 1
ATOM 1607 C CA . VAL A 1 200 ? -7.518 -9.448 1.399 1.00 94.94 200 VAL A CA 1
ATOM 1608 C C . VAL A 1 200 ? -6.564 -8.468 0.713 1.00 94.94 200 VAL A C 1
ATOM 1610 O O . VAL A 1 200 ? -6.077 -8.750 -0.381 1.00 94.94 200 VAL A O 1
ATOM 1613 N N . TYR A 1 201 ? -6.292 -7.327 1.348 1.00 93.44 201 TYR A N 1
ATOM 1614 C CA . TYR A 1 201 ? -5.348 -6.332 0.846 1.00 93.44 201 TYR A CA 1
ATOM 1615 C C . TYR A 1 201 ? -3.923 -6.897 0.740 1.00 93.44 201 TYR A C 1
ATOM 1617 O O . TYR A 1 201 ? -3.291 -6.756 -0.303 1.00 93.44 201 TYR A O 1
ATOM 1625 N N . GLU A 1 202 ? -3.434 -7.576 1.778 1.00 94.12 202 GLU A N 1
ATOM 1626 C CA . GLU A 1 202 ? -2.085 -8.137 1.848 1.00 94.12 202 GLU A CA 1
ATOM 1627 C C . GLU A 1 202 ? -1.856 -9.204 0.770 1.00 94.12 202 GLU A C 1
ATOM 1629 O O . GLU A 1 202 ? -0.858 -9.142 0.054 1.00 94.12 202 GLU A O 1
ATOM 1634 N N . GLU A 1 203 ? -2.791 -10.145 0.601 1.00 92.38 203 GLU A N 1
ATOM 1635 C CA . GLU A 1 203 ? -2.721 -11.161 -0.460 1.00 92.38 203 GLU A CA 1
ATOM 1636 C C . GLU A 1 203 ? -2.717 -10.517 -1.856 1.00 92.38 203 GLU A C 1
ATOM 1638 O O . GLU A 1 203 ? -1.912 -10.890 -2.713 1.00 92.38 203 GLU A O 1
ATOM 1643 N N . LYS A 1 204 ? -3.572 -9.507 -2.078 1.00 89.50 204 LYS A N 1
ATOM 1644 C CA . LYS A 1 204 ? -3.636 -8.776 -3.349 1.00 89.50 204 LYS A CA 1
ATOM 1645 C C . LYS A 1 204 ? -2.311 -8.074 -3.659 1.00 89.50 204 LYS A C 1
ATOM 1647 O O . LYS A 1 204 ? -1.737 -8.303 -4.722 1.00 89.50 204 LYS A O 1
ATOM 1652 N N . VAL A 1 205 ? -1.828 -7.235 -2.743 1.00 86.38 205 VAL A N 1
ATOM 1653 C CA . VAL A 1 205 ? -0.628 -6.412 -2.958 1.00 86.38 205 VAL A CA 1
ATOM 1654 C C . VAL A 1 205 ? 0.625 -7.271 -3.078 1.00 86.38 205 VAL A C 1
ATOM 1656 O O . VAL A 1 205 ? 1.487 -6.982 -3.906 1.00 86.38 205 VAL A O 1
ATOM 1659 N N . TYR A 1 206 ? 0.720 -8.362 -2.314 1.00 87.88 206 TYR A N 1
ATOM 1660 C CA . TYR A 1 206 ? 1.803 -9.327 -2.479 1.00 87.88 206 TYR A CA 1
ATOM 1661 C C . TYR A 1 206 ? 1.795 -9.953 -3.878 1.00 87.88 206 TYR A C 1
ATOM 1663 O O . TYR A 1 206 ? 2.832 -9.977 -4.540 1.00 87.88 206 TYR A O 1
ATOM 1671 N N . GLY A 1 207 ? 0.630 -10.403 -4.359 1.00 84.12 207 GLY A N 1
ATOM 1672 C CA . GLY A 1 207 ? 0.491 -10.954 -5.709 1.00 84.12 207 GLY A CA 1
ATOM 1673 C C . GLY A 1 207 ? 0.894 -9.958 -6.801 1.00 84.12 207 GLY A C 1
ATOM 1674 O O . GLY A 1 207 ? 1.650 -10.308 -7.707 1.00 84.12 207 GLY A O 1
ATOM 1675 N N . GLU A 1 208 ? 0.448 -8.706 -6.680 1.00 81.88 208 GLU A N 1
ATOM 1676 C CA . GLU A 1 208 ? 0.799 -7.606 -7.587 1.00 81.88 208 GLU A CA 1
ATOM 1677 C C . GLU A 1 208 ? 2.310 -7.321 -7.584 1.00 81.88 208 GLU A C 1
ATOM 1679 O O . GLU A 1 208 ? 2.937 -7.233 -8.641 1.00 81.88 208 GLU A O 1
ATOM 1684 N N . LEU A 1 209 ? 2.926 -7.235 -6.402 1.00 81.25 209 LEU A N 1
ATOM 1685 C CA . LEU A 1 209 ? 4.364 -7.017 -6.260 1.00 81.25 209 LEU A CA 1
ATOM 1686 C C . LEU A 1 209 ? 5.198 -8.158 -6.855 1.00 81.25 209 LEU A C 1
ATOM 1688 O O . LEU A 1 209 ? 6.163 -7.897 -7.574 1.00 81.25 209 LEU A O 1
ATOM 1692 N N . VAL A 1 210 ? 4.828 -9.412 -6.584 1.00 85.56 210 VAL A N 1
ATOM 1693 C CA . VAL A 1 210 ? 5.507 -10.592 -7.141 1.00 85.56 210 VAL A CA 1
ATOM 1694 C C . VAL A 1 210 ? 5.406 -10.606 -8.666 1.00 85.56 210 VAL A C 1
ATOM 1696 O O . VAL A 1 210 ? 6.402 -10.882 -9.338 1.00 85.56 210 VAL A O 1
ATOM 1699 N N . ALA A 1 211 ? 4.241 -10.266 -9.225 1.00 78.75 211 ALA A N 1
ATOM 1700 C CA . ALA A 1 211 ? 4.057 -10.166 -10.671 1.00 78.75 211 ALA A CA 1
ATOM 1701 C C . ALA A 1 211 ? 4.982 -9.102 -11.284 1.00 78.75 211 ALA A C 1
ATOM 1703 O O . ALA A 1 211 ? 5.772 -9.425 -12.173 1.00 78.75 211 ALA A O 1
ATOM 1704 N N . MET A 1 212 ? 4.973 -7.877 -10.746 1.00 72.06 212 MET A N 1
ATOM 1705 C CA . MET A 1 212 ? 5.809 -6.781 -11.252 1.00 72.06 212 MET A CA 1
ATOM 1706 C C . MET A 1 212 ? 7.310 -7.083 -11.136 1.00 72.06 212 MET A C 1
ATOM 1708 O O . MET A 1 212 ? 8.082 -6.793 -12.052 1.00 72.06 212 MET A O 1
ATOM 1712 N N . ILE A 1 213 ? 7.749 -7.702 -10.035 1.00 80.00 213 ILE A N 1
ATOM 1713 C CA . ILE A 1 213 ? 9.146 -8.132 -9.873 1.00 80.00 213 ILE A CA 1
ATOM 1714 C C . ILE A 1 213 ? 9.497 -9.224 -10.887 1.00 80.00 213 ILE A C 1
ATOM 1716 O O . ILE A 1 213 ? 10.566 -9.181 -11.496 1.00 80.00 213 ILE A O 1
ATOM 1720 N N . GLY A 1 214 ? 8.595 -10.174 -11.136 1.00 76.88 214 GLY A N 1
ATOM 1721 C CA . GLY A 1 214 ? 8.779 -11.222 -12.142 1.00 76.88 214 GLY A CA 1
ATOM 1722 C C . GLY A 1 214 ? 8.966 -10.686 -13.567 1.00 76.88 214 GLY A C 1
ATOM 1723 O O . GLY A 1 214 ? 9.590 -11.347 -14.407 1.00 76.88 214 GLY A O 1
ATOM 1724 N N . GLU A 1 215 ? 8.490 -9.474 -13.841 1.00 71.25 215 GLU A N 1
ATOM 1725 C CA . GLU A 1 215 ? 8.575 -8.819 -15.147 1.00 71.25 215 GLU A CA 1
ATOM 1726 C C . GLU A 1 215 ? 9.863 -8.025 -15.369 1.00 71.25 215 GLU A C 1
ATOM 1728 O O . GLU A 1 215 ? 10.142 -7.649 -16.505 1.00 71.25 215 GLU A O 1
ATOM 1733 N N . ILE A 1 216 ? 10.694 -7.844 -14.339 1.00 73.25 216 ILE A N 1
ATOM 1734 C CA . ILE A 1 216 ? 12.034 -7.242 -14.421 1.00 73.25 216 ILE A CA 1
ATOM 1735 C C . ILE A 1 216 ? 12.940 -8.148 -15.286 1.00 73.25 216 ILE A C 1
ATOM 1737 O O . ILE A 1 216 ? 13.309 -9.237 -14.832 1.00 73.25 216 ILE A O 1
ATOM 1741 N N . PRO A 1 217 ? 13.321 -7.798 -16.536 1.00 69.75 217 PRO A N 1
ATOM 1742 C CA . PRO A 1 217 ? 14.419 -8.459 -17.234 1.00 69.75 217 PRO A CA 1
ATOM 1743 C C . PRO A 1 217 ? 15.737 -8.275 -16.479 1.00 69.75 217 PRO A C 1
ATOM 1745 O O . PRO A 1 217 ? 16.202 -7.151 -16.310 1.00 69.75 217 PRO A O 1
ATOM 1748 N N . GLU A 1 218 ? 16.377 -9.375 -16.092 1.00 75.94 218 GLU A N 1
ATOM 1749 C CA . GLU A 1 218 ? 17.711 -9.364 -15.466 1.00 75.94 218 GLU A CA 1
ATOM 1750 C C . GLU A 1 218 ? 18.872 -9.387 -16.472 1.00 75.94 218 GLU A C 1
ATOM 1752 O O . GLU A 1 218 ? 20.046 -9.343 -16.084 1.00 75.94 218 GLU A O 1
ATOM 1757 N N . VAL A 1 219 ? 18.540 -9.475 -17.761 1.00 73.94 219 VAL A N 1
ATOM 1758 C CA . VAL A 1 219 ? 19.477 -9.455 -18.880 1.00 73.94 219 VAL A CA 1
ATOM 1759 C C . VAL A 1 219 ? 18.876 -8.612 -20.005 1.00 73.94 219 VAL A C 1
ATOM 1761 O O . VAL A 1 219 ? 17.697 -8.766 -20.336 1.00 73.94 219 VAL A O 1
ATOM 1764 N N . ASP A 1 220 ? 19.668 -7.712 -20.586 1.00 66.81 220 ASP A N 1
ATOM 1765 C CA . ASP A 1 220 ? 19.267 -6.930 -21.756 1.00 66.81 220 ASP A CA 1
ATOM 1766 C C . ASP A 1 220 ? 19.396 -7.727 -23.069 1.00 66.81 220 ASP A C 1
ATOM 1768 O O . ASP A 1 220 ? 19.880 -8.859 -23.111 1.00 66.81 220 ASP A O 1
ATOM 1772 N N . VAL A 1 221 ? 18.980 -7.120 -24.184 1.00 56.28 221 VAL A N 1
ATOM 1773 C CA . VAL A 1 221 ? 19.049 -7.744 -25.521 1.00 56.28 221 VAL A CA 1
ATOM 1774 C C . VAL A 1 221 ? 20.470 -8.071 -25.996 1.00 56.28 221 VAL A C 1
ATOM 1776 O O . VAL A 1 221 ? 20.626 -8.812 -26.961 1.00 56.28 221 VAL A O 1
ATOM 1779 N N . LYS A 1 222 ? 21.508 -7.532 -25.344 1.00 60.44 222 LYS A N 1
ATOM 1780 C CA . LYS A 1 222 ? 22.922 -7.794 -25.644 1.00 60.44 222 LYS A CA 1
ATOM 1781 C C . LYS A 1 222 ? 23.540 -8.813 -24.684 1.00 60.44 222 LYS A C 1
ATOM 1783 O O . LYS A 1 222 ? 24.754 -9.002 -24.703 1.00 60.44 222 LYS A O 1
ATOM 1788 N N . GLY A 1 223 ? 22.735 -9.458 -23.839 1.00 67.88 223 GLY A N 1
ATOM 1789 C CA . GLY A 1 223 ? 23.222 -10.430 -22.865 1.00 67.88 223 GLY A CA 1
ATOM 1790 C C . GLY A 1 223 ? 23.875 -9.796 -21.633 1.00 67.88 223 GLY A C 1
ATOM 1791 O O . GLY A 1 223 ? 24.490 -10.507 -20.840 1.00 67.88 223 GLY A O 1
ATOM 1792 N N . LYS A 1 224 ? 23.776 -8.472 -21.447 1.00 70.25 224 LYS A N 1
ATOM 1793 C CA . LYS A 1 224 ? 24.365 -7.787 -20.294 1.00 70.25 224 LYS A CA 1
ATOM 1794 C C . LYS A 1 224 ? 23.408 -7.840 -19.109 1.00 70.25 224 LYS A C 1
ATOM 1796 O O . LYS A 1 224 ? 22.218 -7.580 -19.260 1.00 70.25 224 LYS A O 1
ATOM 1801 N N . SER A 1 225 ? 23.941 -8.127 -17.920 1.00 72.00 225 SER A N 1
ATOM 1802 C CA . SER A 1 225 ? 23.151 -8.091 -16.687 1.00 72.00 225 SER A CA 1
ATOM 1803 C C . SER A 1 225 ? 22.571 -6.698 -16.444 1.00 72.00 225 SER A C 1
ATOM 1805 O O . SER A 1 225 ? 23.266 -5.686 -16.570 1.00 72.00 225 SER A O 1
ATOM 1807 N N . THR A 1 226 ? 21.316 -6.675 -16.028 1.00 73.44 226 THR A N 1
ATOM 1808 C CA . THR A 1 226 ? 20.565 -5.488 -15.606 1.00 73.44 226 THR A CA 1
ATOM 1809 C C . THR A 1 226 ? 20.193 -5.626 -14.123 1.00 73.44 226 THR A C 1
ATOM 1811 O O . THR A 1 226 ? 20.838 -6.381 -13.387 1.00 73.44 226 THR A O 1
ATOM 1814 N N . LEU A 1 227 ? 19.199 -4.856 -13.669 1.00 75.19 227 LEU A N 1
ATOM 1815 C CA . LEU A 1 227 ? 18.670 -4.885 -12.309 1.00 75.19 227 LEU A CA 1
ATOM 1816 C C . LEU A 1 227 ? 18.239 -6.302 -11.909 1.00 75.19 227 LEU A C 1
ATOM 1818 O O . LEU A 1 227 ? 17.483 -6.951 -12.632 1.00 75.19 227 LEU A O 1
ATOM 1822 N N . LYS A 1 228 ? 18.732 -6.759 -10.757 1.00 83.19 228 LYS A N 1
ATOM 1823 C CA . LYS A 1 228 ? 18.395 -8.064 -10.189 1.00 83.19 228 LYS A CA 1
ATOM 1824 C C . LYS A 1 228 ? 17.094 -7.990 -9.405 1.00 83.19 228 LYS A C 1
ATOM 1826 O O . LYS A 1 228 ? 16.912 -7.074 -8.603 1.00 83.19 228 LYS A O 1
ATOM 1831 N N . ARG A 1 229 ? 16.222 -8.972 -9.612 1.00 85.50 229 ARG A N 1
ATOM 1832 C CA . ARG A 1 229 ? 14.954 -9.134 -8.885 1.00 85.50 229 ARG A CA 1
ATOM 1833 C C . ARG A 1 229 ? 15.182 -9.353 -7.404 1.00 85.50 229 ARG A C 1
ATOM 1835 O O . ARG A 1 229 ? 14.463 -8.769 -6.602 1.00 85.50 229 ARG A O 1
ATOM 1842 N N . GLU A 1 230 ? 16.252 -10.076 -7.077 1.00 86.88 230 GLU A N 1
ATOM 1843 C CA . GLU A 1 230 ? 16.693 -10.382 -5.714 1.00 86.88 230 GLU A CA 1
ATOM 1844 C C . GLU A 1 230 ? 16.759 -9.136 -4.818 1.00 86.88 230 GLU A C 1
ATOM 1846 O O . GLU A 1 230 ? 16.462 -9.202 -3.625 1.00 86.88 230 GLU A O 1
ATOM 1851 N N . VAL A 1 231 ? 17.077 -7.968 -5.397 1.00 83.38 231 VAL A N 1
ATOM 1852 C CA . VAL A 1 231 ? 17.053 -6.694 -4.669 1.00 83.38 231 VAL A CA 1
ATOM 1853 C C . VAL A 1 231 ? 15.682 -6.472 -4.034 1.00 83.38 231 VAL A C 1
ATOM 1855 O O . VAL A 1 231 ? 15.634 -6.195 -2.844 1.00 83.38 231 VAL A O 1
ATOM 1858 N N . PHE A 1 232 ? 14.588 -6.645 -4.779 1.00 83.81 232 PHE A N 1
ATOM 1859 C CA . PHE A 1 232 ? 13.215 -6.434 -4.306 1.00 83.81 232 PHE A CA 1
ATOM 1860 C C . PHE A 1 232 ? 12.644 -7.640 -3.566 1.00 83.81 232 PHE A C 1
ATOM 1862 O O . PHE A 1 232 ? 11.985 -7.454 -2.545 1.00 83.81 232 PHE A O 1
ATOM 1869 N N . GLU A 1 233 ? 12.930 -8.856 -4.038 1.00 87.94 233 GLU A N 1
ATOM 1870 C CA . GLU A 1 233 ? 12.502 -10.103 -3.382 1.00 87.94 233 GLU A CA 1
ATOM 1871 C C . GLU A 1 233 ? 12.980 -10.118 -1.925 1.00 87.94 233 GLU A C 1
ATOM 1873 O O . GLU A 1 233 ? 12.180 -10.299 -1.011 1.00 87.94 233 GLU A O 1
ATOM 1878 N N . SER A 1 234 ? 14.243 -9.744 -1.683 1.00 86.06 234 SER A N 1
ATOM 1879 C CA . SER A 1 234 ? 14.804 -9.682 -0.329 1.00 86.06 234 SER A CA 1
ATOM 1880 C C . SER A 1 234 ? 14.119 -8.675 0.606 1.00 86.06 234 SER A C 1
ATOM 1882 O O . SER A 1 234 ? 14.230 -8.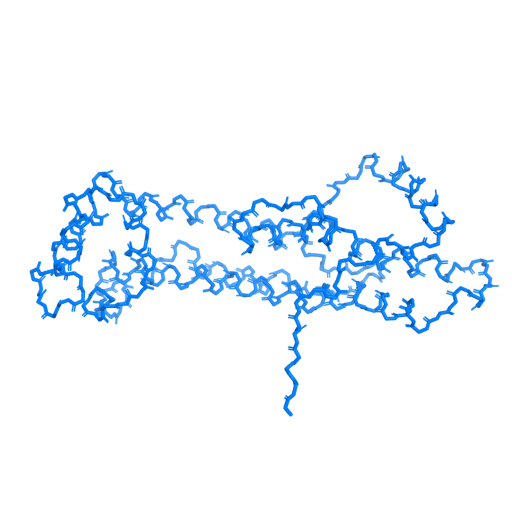811 1.829 1.00 86.06 234 SER A O 1
ATOM 1884 N N . PHE A 1 235 ? 13.455 -7.641 0.073 1.00 84.44 235 PHE A N 1
ATOM 1885 C CA . PHE A 1 235 ? 12.650 -6.714 0.872 1.00 84.44 235 PHE A CA 1
ATOM 1886 C C . PHE A 1 235 ? 11.268 -7.292 1.140 1.00 84.44 235 PHE A C 1
ATOM 1888 O O . PHE A 1 235 ? 10.821 -7.261 2.283 1.00 84.44 235 PHE A O 1
ATOM 1895 N N . ILE A 1 236 ? 10.610 -7.839 0.118 1.00 87.12 236 ILE A N 1
ATOM 1896 C CA . ILE A 1 236 ? 9.271 -8.411 0.264 1.00 87.12 236 ILE A CA 1
ATOM 1897 C C . ILE A 1 236 ? 9.284 -9.596 1.220 1.00 87.12 236 ILE A C 1
ATOM 1899 O O . ILE A 1 236 ? 8.438 -9.641 2.105 1.00 87.12 236 ILE A O 1
ATOM 1903 N N . ASP A 1 237 ? 10.274 -10.482 1.134 1.00 86.31 237 ASP A N 1
ATOM 1904 C CA . ASP A 1 237 ? 10.395 -11.644 2.025 1.00 86.31 237 ASP A CA 1
ATOM 1905 C C . ASP A 1 237 ? 10.529 -11.249 3.504 1.00 86.31 237 ASP A C 1
ATOM 1907 O O . ASP A 1 237 ? 10.198 -12.024 4.399 1.00 86.31 237 ASP A O 1
ATOM 1911 N N . LYS A 1 238 ? 10.997 -10.027 3.787 1.00 84.25 238 LYS A N 1
ATOM 1912 C CA . LYS A 1 238 ? 11.098 -9.488 5.154 1.00 84.25 238 LYS A CA 1
ATOM 1913 C C . LYS A 1 238 ? 9.816 -8.817 5.641 1.00 84.25 238 LYS A C 1
ATOM 1915 O O . LYS A 1 238 ? 9.717 -8.535 6.836 1.00 84.25 238 LYS A O 1
ATOM 1920 N N . ILE A 1 239 ? 8.900 -8.480 4.736 1.00 83.69 239 ILE A N 1
ATOM 1921 C CA . ILE A 1 239 ? 7.705 -7.673 5.016 1.00 83.69 239 ILE A CA 1
ATOM 1922 C C . ILE A 1 239 ? 6.443 -8.535 4.926 1.00 83.69 239 ILE A C 1
ATOM 1924 O O . ILE A 1 239 ? 5.572 -8.427 5.782 1.00 83.69 239 ILE A O 1
ATOM 1928 N N . TYR A 1 240 ? 6.336 -9.412 3.932 1.00 83.94 240 TYR A N 1
ATOM 1929 C CA . TYR A 1 240 ? 5.144 -10.224 3.725 1.00 83.94 240 TYR A CA 1
ATOM 1930 C C . TYR A 1 240 ? 4.885 -11.169 4.898 1.00 83.94 240 TYR A C 1
ATOM 1932 O O . TYR A 1 240 ? 5.781 -11.907 5.312 1.00 83.94 240 TYR A O 1
ATOM 1940 N N . LYS A 1 241 ? 3.656 -11.138 5.439 1.00 79.25 241 LYS A N 1
ATOM 1941 C CA . LYS A 1 241 ? 3.235 -11.950 6.597 1.00 79.25 241 LYS A CA 1
ATOM 1942 C C . LYS A 1 241 ? 4.183 -11.846 7.789 1.00 79.25 241 LYS A C 1
ATOM 1944 O O . LYS A 1 241 ? 4.334 -12.781 8.577 1.00 79.25 241 LYS A O 1
ATOM 1949 N N . ARG A 1 242 ? 4.843 -10.700 7.929 1.00 69.50 242 ARG A N 1
ATOM 1950 C CA . ARG A 1 242 ? 5.806 -10.471 8.991 1.00 69.50 242 ARG A CA 1
ATOM 1951 C C . ARG A 1 242 ? 5.110 -10.491 10.349 1.00 69.50 242 ARG A C 1
ATOM 1953 O O . ARG A 1 242 ? 4.475 -9.527 10.759 1.00 69.50 242 ARG A O 1
ATOM 1960 N N . THR A 1 243 ? 5.345 -11.556 11.095 1.00 58.25 243 THR A N 1
ATOM 1961 C CA . THR A 1 243 ? 5.280 -11.558 12.555 1.00 58.25 243 THR A CA 1
ATOM 1962 C C . THR A 1 243 ? 6.670 -11.156 13.043 1.00 58.25 243 THR A C 1
ATOM 1964 O O . THR A 1 243 ? 7.593 -11.960 12.915 1.00 58.25 243 THR A O 1
ATOM 1967 N N . LYS A 1 244 ? 6.883 -9.901 13.459 1.00 53.62 244 LYS A N 1
ATOM 1968 C CA . LYS A 1 244 ? 8.174 -9.523 14.063 1.00 53.62 244 LYS A CA 1
ATOM 1969 C C . LYS A 1 244 ? 8.459 -10.355 15.310 1.00 53.62 244 LYS A C 1
ATOM 1971 O O . LYS A 1 244 ? 7.488 -10.675 16.030 1.00 53.62 244 LYS A O 1
#

pLDDT: mean 71.47, std 21.06, range [26.66, 98.38]

Secondary structure (DSSP, 8-state):
-----TTSTTTTGGGG--HHHHHHHHHHHHHHSTTS--HHHHHHHHHHHHHHTSPPPHHHHHHHHHHHHHHHHHHHHHS-TT---GGG--HHHHHHHHIIIIIIIIIIHHHHHHHHHHHHHHHHHHHHHHHS-HHHHSS---TTTTT---HHHHHHHHH--HHHHHHHHHHTT-S-HHHHHHHHHHHTSTTT-HHHHHHHHHHHHHHHHHHHHHT--SB-TTS-B---THHHHHHHHHHTT---

Radius of gyration: 24.15 Å; chains: 1; bounding box: 48×51×72 Å

Organism: Armillaria gallica (NCBI:txid47427)